Protein 9JQ8 (pdb70)

Structure (mmCIF, N/CA/C/O backbone):
data_9JQ8
#
_entry.id   9JQ8
#
_cell.length_a   101.245
_cell.length_b   33.470
_cell.length_c   58.219
_cell.angle_alpha   90.000
_cell.angle_beta   111.860
_cell.angle_gamma   90.000
#
_symmetry.space_group_name_H-M   'C 1 2 1'
#
loop_
_entity.id
_entity.type
_entity.pdbx_description
1 polymer 'Roadblock/LC7 domain protein'
2 water water
#
loop_
_atom_site.group_PDB
_atom_site.id
_atom_site.type_symbol
_atom_site.label_atom_id
_atom_site.label_alt_id
_atom_site.label_comp_id
_atom_site.label_asym_id
_atom_site.label_entity_id
_atom_site.label_seq_id
_atom_site.pdbx_PDB_ins_code
_atom_site.Cartn_x
_atom_site.Cartn_y
_atom_site.Cartn_z
_atom_site.occupancy
_atom_site.B_iso_or_equiv
_atom_site.auth_seq_id
_atom_site.auth_comp_id
_atom_site.auth_asym_id
_atom_site.auth_atom_id
_atom_site.pdbx_PDB_model_num
ATOM 1 N N . GLU A 1 5 ? 45.11078 -5.03338 14.71558 1.000 61.10703 5 GLU A N 1
ATOM 2 C CA . GLU A 1 5 ? 46.25347 -4.22007 15.12122 1.000 60.48832 5 GLU A CA 1
ATOM 3 C C . GLU A 1 5 ? 45.81735 -2.78830 15.42451 1.000 61.81683 5 GLU A C 1
ATOM 4 O O . GLU A 1 5 ? 46.13894 -2.24938 16.48748 1.000 58.54003 5 GLU A O 1
ATOM 10 N N . GLU A 1 6 ? 45.08241 -2.17487 14.49498 1.000 60.00673 6 GLU A N 1
ATOM 11 C CA . GLU A 1 6 ? 44.52916 -0.84707 14.72298 1.000 59.34731 6 GLU A CA 1
ATOM 12 C C . GLU A 1 6 ? 43.12062 -0.88658 15.29937 1.000 57.59083 6 GLU A C 1
ATOM 13 O O . GLU A 1 6 ? 42.63837 0.14198 15.78838 1.000 53.52650 6 GLU A O 1
ATOM 19 N N . LEU A 1 7 ? 42.45736 -2.04549 15.26098 1.000 54.33276 7 LEU A N 1
ATOM 20 C CA . LEU A 1 7 ? 41.11042 -2.19081 15.79922 1.000 52.08806 7 LEU A CA 1
ATOM 21 C C . LEU A 1 7 ? 41.07281 -2.79033 17.20159 1.000 50.22889 7 LEU A C 1
ATOM 22 O O . LEU A 1 7 ? 40.09607 -2.55824 17.92294 1.000 45.92171 7 LEU A O 1
ATOM 27 N N . ALA A 1 8 ? 42.10306 -3.53759 17.61485 1.000 52.44410 8 ALA A N 1
ATOM 28 C CA . ALA A 1 8 ? 42.07512 -4.14441 18.94598 1.000 49.32717 8 ALA A CA 1
ATOM 29 C C . ALA A 1 8 ? 42.05650 -3.12086 20.07620 1.000 44.56420 8 ALA A C 1
ATOM 30 O O . ALA A 1 8 ? 41.25678 -3.29174 21.01426 1.000 43.43037 8 ALA A O 1
ATOM 32 N N . PRO A 1 9 ? 42.88384 -2.06558 20.08325 1.000 45.35790 9 PRO A N 1
ATOM 33 C CA . PRO A 1 9 ? 42.71521 -1.04693 21.13432 1.000 45.08734 9 PRO A CA 1
ATOM 34 C C . PRO A 1 9 ? 41.39794 -0.29453 21.03244 1.000 42.10733 9 PRO A C 1
ATOM 35 O O . PRO A 1 9 ? 40.93795 0.26438 22.03775 1.000 40.56205 9 PRO A O 1
ATOM 39 N N . LYS A 1 10 ? 40.77377 -0.25410 19.85603 1.000 43.28341 10 LYS A N 1
ATOM 40 C CA . LYS A 1 10 ? 39.48151 0.41356 19.75342 1.000 42.66180 10 LYS A CA 1
ATOM 41 C C . LYS A 1 10 ? 38.38263 -0.39783 20.43144 1.000 40.24448 10 LYS A C 1
ATOM 42 O O . LYS A 1 10 ? 37.48813 0.17401 21.06342 1.000 38.94381 10 LYS A O 1
ATOM 48 N N . LEU A 1 11 ? 38.43634 -1.72928 20.31957 1.000 39.70414 11 LEU A N 1
ATOM 49 C CA . LEU A 1 11 ? 37.46525 -2.56312 21.02402 1.000 37.43713 11 LEU A CA 1
ATOM 50 C C . LEU A 1 11 ? 37.62210 -2.41493 22.52867 1.000 36.70360 11 LEU A C 1
ATOM 51 O O . LEU A 1 11 ? 36.63460 -2.25990 23.25302 1.000 33.83003 11 LEU A O 1
ATOM 56 N N . GLU A 1 12 ? 38.86397 -2.46422 23.01442 1.000 35.81388 12 GLU A N 1
ATOM 57 C CA . GLU A 1 12 ? 39.11364 -2.22534 24.42827 1.000 37.35434 12 GLU A CA 1
ATOM 58 C C . GLU A 1 12 ? 38.56720 -0.87237 24.86157 1.000 33.98002 12 GLU A C 1
ATOM 59 O O . GLU A 1 12 ? 37.95115 -0.75313 25.92810 1.000 32.18793 12 GLU A O 1
ATOM 65 N N . SER A 1 13 ? 38.75075 0.15128 24.02945 1.000 35.84541 13 SER A N 1
ATOM 66 C CA . SER A 1 13 ? 38.27810 1.48175 24.38756 1.000 35.83150 13 SER A CA 1
ATOM 67 C C . SER A 1 13 ? 36.75549 1.51533 24.48837 1.000 34.55334 13 SER A C 1
ATOM 68 O O . SER A 1 13 ? 36.20094 2.11720 25.41442 1.000 33.37141 13 SER A O 1
ATOM 71 N N . ILE A 1 14 ? 36.06928 0.85920 23.55267 1.000 34.86098 14 ILE A N 1
ATOM 72 C CA . ILE A 1 14 ? 34.60499 0.81429 23.59311 1.000 33.77431 14 ILE A CA 1
ATOM 73 C C . ILE A 1 14 ? 34.13378 0.09736 24.85088 1.000 31.38325 14 ILE A C 1
ATOM 74 O O . ILE A 1 14 ? 33.21730 0.55192 25.54310 1.000 30.90828 14 ILE A O 1
ATOM 79 N N . MET A 1 15 ? 34.76318 -1.03342 25.16604 1.000 30.69579 15 MET A N 1
ATOM 80 C CA . MET A 1 15 ? 34.37775 -1.81123 26.33920 1.000 34.33875 15 MET A CA 1
ATOM 81 C C . MET A 1 15 ? 34.61477 -1.04264 27.63491 1.000 32.11052 15 MET A C 1
ATOM 82 O O . MET A 1 15 ? 33.83482 -1.16336 28.58688 1.000 34.47872 15 MET A O 1
ATOM 87 N N . SER A 1 16 ? 35.69254 -0.26568 27.70257 1.000 33.36403 16 SER A N 1
ATOM 88 C CA . SER A 1 16 ? 35.94592 0.53303 28.89777 1.000 36.32992 16 SER A CA 1
ATOM 89 C C . SER A 1 16 ? 34.98537 1.71251 29.02377 1.000 33.92452 16 SER A C 1
ATOM 90 O O . SER A 1 16 ? 34.74013 2.17521 30.14170 1.000 39.59149 16 SER A O 1
ATOM 93 N N . GLU A 1 17 ? 34.42443 2.18563 27.90845 1.000 30.65348 17 GLU A N 1
ATOM 94 C CA . GLU A 1 17 ? 33.53186 3.33712 27.89139 1.000 31.15962 17 GLU A CA 1
ATOM 95 C C . GLU A 1 17 ? 32.07915 2.94750 28.11624 1.000 38.26299 17 GLU A C 1
ATOM 96 O O . GLU A 1 17 ? 31.32528 3.69816 28.75354 1.000 37.60886 17 GLU A O 1
ATOM 102 N N . ILE A 1 18 ? 31.67713 1.78481 27.61307 1.000 28.21681 18 ILE A N 1
ATOM 103 C CA . ILE A 1 18 ? 30.30001 1.33017 27.72985 1.000 26.71788 18 ILE A CA 1
ATOM 104 C C . ILE A 1 18 ? 30.27375 0.10492 28.62502 1.000 27.46698 18 ILE A C 1
ATOM 105 O O . ILE A 1 18 ? 30.47421 -1.02291 28.15805 1.000 27.81365 18 ILE A O 1
ATOM 110 N N . SER A 1 19 ? 30.03445 0.32182 29.92174 1.000 30.84046 19 SER A N 1
ATOM 111 C CA . SER A 1 19 ? 30.14151 -0.76188 30.89287 1.000 31.84121 19 SER A CA 1
ATOM 112 C C . SER A 1 19 ? 29.09460 -1.83518 30.66131 1.000 30.13821 19 SER A C 1
ATOM 113 O O . SER A 1 19 ? 29.33425 -3.00602 30.97442 1.000 37.08616 19 SER A O 1
ATOM 116 N N . VAL A 1 20 ? 27.93442 -1.46352 30.11718 1.000 30.31471 20 VAL A N 1
ATOM 117 C CA . VAL A 1 20 ? 26.88856 -2.43783 29.84558 1.000 29.37896 20 VAL A CA 1
ATOM 118 C C . VAL A 1 20 ? 27.19305 -3.31553 28.63669 1.000 29.36694 20 VAL A C 1
ATOM 119 O O . VAL A 1 20 ? 26.52145 -4.33077 28.43180 1.000 30.51641 20 VAL A O 1
ATOM 123 N N . CYS A 1 21 ? 28.18453 -2.96765 27.82857 1.000 24.96051 21 CYS A N 1
ATOM 124 C CA . CYS A 1 21 ? 28.55782 -3.82555 26.71011 1.000 23.69768 21 CYS A CA 1
ATOM 125 C C . CYS A 1 21 ? 29.16325 -5.12581 27.22881 1.000 26.56151 21 CYS A C 1
ATOM 126 O O . CYS A 1 21 ? 30.15969 -5.10588 27.96365 1.000 26.16690 21 CYS A O 1
ATOM 129 N N . GLU A 1 22 ? 28.57423 -6.26015 26.84434 1.000 22.23385 22 GLU A N 1
ATOM 130 C CA . GLU A 1 22 ? 29.03344 -7.55326 27.34316 1.000 26.08178 22 GLU A CA 1
ATOM 131 C C . GLU A 1 22 ? 30.09519 -8.19172 26.46246 1.000 29.43835 22 GLU A C 1
ATOM 132 O O . GLU A 1 22 ? 30.65761 -9.23372 26.83043 1.000 26.22239 22 GLU A O 1
ATOM 138 N N . GLY A 1 23 ? 30.37877 -7.60265 25.31691 1.000 23.28414 23 GLY A N 1
ATOM 139 C CA . GLY A 1 23 ? 31.37693 -8.16965 24.45339 1.000 22.97101 23 GLY A CA 1
ATOM 140 C C . GLY A 1 23 ? 31.34613 -7.58128 23.06169 1.000 23.42414 23 GLY A C 1
ATOM 141 O O . GLY A 1 23 ? 30.34975 -6.99789 22.63606 1.000 18.65609 23 GLY A O 1
ATOM 142 N N . LEU A 1 24 ? 32.46054 -7.73499 22.36167 1.000 19.54777 24 LEU A N 1
ATOM 143 C CA . LEU A 1 24 ? 32.62750 -7.30989 20.98375 1.000 21.47066 24 LEU A CA 1
ATOM 144 C C . LEU A 1 24 ? 33.32277 -8.43792 20.24878 1.000 22.18159 24 LEU A C 1
ATOM 145 O O . LEU A 1 24 ? 34.22599 -9.07562 20.80257 1.000 22.26367 24 LEU A O 1
ATOM 150 N N . VAL A 1 25 ? 32.90152 -8.69014 19.01516 1.000 17.29955 25 VAL A N 1
ATOM 151 C CA . VAL A 1 25 ? 33.54061 -9.68767 18.16348 1.000 19.47015 25 VAL A CA 1
ATOM 152 C C . VAL A 1 25 ? 33.79198 -9.05323 16.80807 1.000 21.34581 25 VAL A C 1
ATOM 153 O O . VAL A 1 25 ? 32.86649 -8.51818 16.18714 1.000 17.74920 25 VAL A O 1
ATOM 157 N N . LEU A 1 26 ? 35.04501 -9.07595 16.37692 1.000 23.21891 26 LEU A N 1
ATOM 158 C CA . LEU A 1 26 ? 35.43154 -8.67903 15.03461 1.000 26.40654 26 LEU A CA 1
ATOM 159 C C . LEU A 1 26 ? 35.63880 -9.94280 14.21046 1.000 26.86448 26 LEU A C 1
ATOM 160 O O . LEU A 1 26 ? 36.36256 -10.84956 14.63194 1.000 27.16467 26 LEU A O 1
ATOM 165 N N . ALA A 1 27 ? 34.99485 -10.01332 13.04817 1.000 22.70978 27 ALA A N 1
ATOM 166 C CA . ALA A 1 27 ? 35.03769 -11.22619 12.25184 1.000 29.17428 27 ALA A CA 1
ATOM 167 C C . ALA A 1 27 ? 35.16746 -10.86050 10.78385 1.000 33.29739 27 ALA A C 1
ATOM 168 O O . ALA A 1 27 ? 34.88892 -9.73132 10.37644 1.000 30.34813 27 ALA A O 1
ATOM 170 N N . LYS A 1 28 ? 35.61953 -11.82572 9.99275 1.000 29.69529 28 LYS A N 1
ATOM 171 C CA . LYS A 1 28 ? 35.44037 -11.66801 8.56303 1.000 34.78232 28 LYS A CA 1
ATOM 172 C C . LYS A 1 28 ? 33.97039 -11.88306 8.21940 1.000 35.58262 28 LYS A C 1
ATOM 173 O O . LYS A 1 28 ? 33.20427 -12.47860 8.98562 1.000 33.27523 28 LYS A O 1
ATOM 179 N N . ASN A 1 29 ? 33.56795 -11.36905 7.05784 1.000 40.61816 29 ASN A N 1
ATOM 180 C CA . ASN A 1 29 ? 32.16906 -11.47681 6.66389 1.000 40.53982 29 ASN A CA 1
ATOM 181 C C . ASN A 1 29 ? 31.72517 -12.92384 6.50700 1.000 41.42492 29 ASN A C 1
ATOM 182 O O . ASN A 1 29 ? 30.51726 -13.19448 6.52676 1.000 43.76472 29 ASN A O 1
ATOM 187 N N . ASN A 1 30 ? 32.66805 -13.85562 6.35005 1.000 42.47901 30 ASN A N 1
ATOM 188 C CA . ASN A 1 30 ? 32.33749 -15.27296 6.37146 1.000 43.30755 30 ASN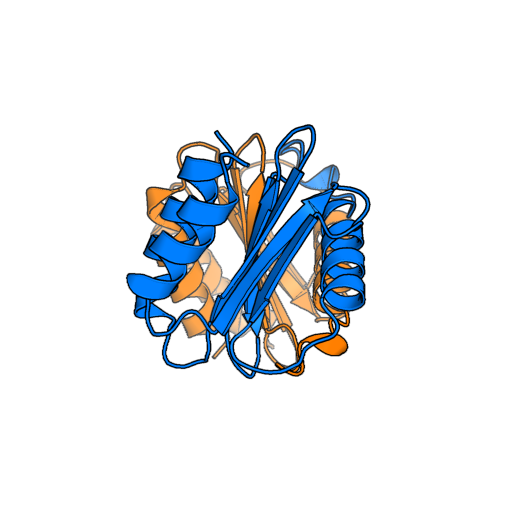 A CA 1
ATOM 189 C C . ASN A 1 30 ? 32.13928 -15.81555 7.78492 1.000 45.65274 30 ASN A C 1
ATOM 190 O O . ASN A 1 30 ? 31.72248 -16.96966 7.93520 1.000 47.31488 30 ASN A O 1
ATOM 195 N N . GLY A 1 31 ? 32.42955 -15.02527 8.81926 1.000 41.06685 31 GLY A N 1
ATOM 196 C CA . GLY A 1 31 ? 32.24807 -15.45476 10.19033 1.000 40.17501 31 GLY A CA 1
ATOM 197 C C . GLY A 1 31 ? 33.51294 -15.88711 10.89980 1.000 40.95005 31 GLY A C 1
ATOM 198 O O . GLY A 1 31 ? 33.45117 -16.18552 12.09908 1.000 39.69941 31 GLY A O 1
ATOM 199 N N . ASP A 1 32 ? 34.65238 -15.94099 10.21352 1.000 41.47752 32 ASP A N 1
ATOM 200 C CA . ASP A 1 32 ? 35.90670 -16.26671 10.88274 1.000 41.77345 32 ASP A CA 1
ATOM 201 C C . ASP A 1 32 ? 36.29150 -15.13263 11.82570 1.000 40.51933 32 ASP A C 1
ATOM 202 O O . ASP A 1 32 ? 36.31692 -13.96357 11.42911 1.000 40.05457 32 ASP A O 1
ATOM 207 N N . VAL A 1 33 ? 36.58199 -15.47488 13.07790 1.000 40.03877 33 VAL A N 1
ATOM 208 C CA . VAL A 1 33 ? 36.74832 -14.47711 14.13122 1.000 38.81988 33 VAL A CA 1
ATOM 209 C C . VAL A 1 33 ? 38.18472 -13.97712 14.12453 1.000 39.28098 33 VAL A C 1
ATOM 210 O O . VAL A 1 33 ? 39.13009 -14.77162 14.18116 1.000 40.27458 33 VAL A O 1
ATOM 214 N N . LEU A 1 34 ? 38.34615 -12.65720 14.07629 1.000 38.60530 34 LEU A N 1
ATOM 215 C CA . LEU A 1 34 ? 39.65008 -12.01860 14.22037 1.000 38.87320 34 LEU A CA 1
ATOM 216 C C . LEU A 1 34 ? 39.99040 -11.78376 15.69140 1.000 38.15550 34 LEU A C 1
ATOM 217 O O . LEU A 1 34 ? 41.03769 -12.22506 16.17925 1.000 38.79281 34 LEU A O 1
ATOM 222 N N . ILE A 1 35 ? 39.13025 -11.07082 16.40595 1.000 36.91751 35 ILE A N 1
ATOM 223 C CA . ILE A 1 35 ? 39.29459 -10.87776 17.84036 1.000 36.24931 35 ILE A CA 1
ATOM 224 C C . ILE A 1 35 ? 37.91953 -10.87940 18.48207 1.000 35.17814 35 ILE A C 1
ATOM 225 O O . ILE A 1 35 ? 36.97038 -10.29856 17.94711 1.000 34.61535 35 ILE A O 1
ATOM 230 N N . GLY A 1 36 ? 37.81338 -11.54932 19.62107 1.000 34.96412 36 GLY A N 1
ATOM 231 C CA . GLY A 1 36 ? 36.59009 -11.53723 20.39497 1.000 33.94913 36 GLY A CA 1
ATOM 232 C C . GLY A 1 36 ? 36.90248 -11.27292 21.84695 1.000 33.45853 36 GLY A C 1
ATOM 233 O O . GLY A 1 36 ? 37.78473 -11.91588 22.42186 1.000 34.08090 36 GLY A O 1
ATOM 234 N N . GLN A 1 37 ? 36.21441 -10.30646 22.44374 1.000 32.44194 37 GLN A N 1
ATOM 235 C CA . GLN A 1 37 ? 36.41551 -9.94336 23.84273 1.000 35.31397 37 GLN A CA 1
ATOM 236 C C . GLN A 1 37 ? 35.04789 -9.90451 24.50403 1.000 32.97765 37 GLN A C 1
ATOM 237 O O . GLN A 1 37 ? 34.26568 -8.99389 24.23749 1.000 30.97814 37 GLN A O 1
ATOM 243 N N . THR A 1 38 ? 34.74623 -10.89829 25.33630 1.000 33.42470 38 THR A N 1
ATOM 244 C CA . THR A 1 38 ? 33.47725 -10.94915 26.05057 1.000 38.30912 38 THR A CA 1
ATOM 245 C C . THR A 1 38 ? 33.72432 -11.08663 27.54829 1.000 44.76051 38 THR A C 1
ATOM 246 O O . THR A 1 38 ? 34.73061 -11.65716 27.97633 1.000 43.32240 38 THR A O 1
ATOM 250 N N . LEU A 1 39 ? 32.78879 -10.55191 28.34219 1.000 50.07784 39 LEU A N 1
ATOM 251 C CA . LEU A 1 39 ? 32.92853 -10.59651 29.79816 1.000 53.04910 39 LEU A CA 1
ATOM 252 C C . LEU A 1 39 ? 32.71176 -12.00110 30.34617 1.000 57.35865 39 LEU A C 1
ATOM 253 O O . LEU A 1 39 ? 33.23682 -12.33913 31.41632 1.000 59.98091 39 LEU A O 1
ATOM 258 N N . THR A 1 40 ? 31.92923 -12.81814 29.64972 1.000 58.17707 40 THR A N 1
ATOM 259 C CA . THR A 1 40 ? 31.73449 -14.21764 29.99255 1.000 62.04541 40 THR A CA 1
ATOM 260 C C . THR A 1 40 ? 32.17208 -15.08225 28.81851 1.000 61.28003 40 THR A C 1
ATOM 261 O O . THR A 1 40 ? 32.26261 -14.61557 27.68081 1.000 57.89240 40 THR A O 1
ATOM 265 N N . GLU A 1 41 ? 32.43629 -16.35348 29.10392 1.000 64.48939 41 GLU A N 1
ATOM 266 C CA . GLU A 1 41 ? 32.85128 -17.28865 28.06527 1.000 65.21489 41 GLU A CA 1
ATOM 267 C C . GLU A 1 41 ? 31.71418 -17.51077 27.07462 1.000 63.28348 41 GLU A C 1
ATOM 268 O O . GLU A 1 41 ? 30.60069 -17.88408 27.46342 1.000 65.52529 41 GLU A O 1
ATOM 274 N N . MET A 1 42 ? 31.98692 -17.26687 25.79482 1.000 59.99569 42 MET A N 1
ATOM 275 C CA . MET A 1 42 ? 31.00315 -17.48898 24.74817 1.000 58.91502 42 MET A CA 1
ATOM 276 C C . MET A 1 42 ? 31.71258 -18.02376 23.51628 1.000 57.18733 42 MET A C 1
ATOM 277 O O . MET A 1 42 ? 32.85126 -17.64479 23.22742 1.000 55.14711 42 MET A O 1
ATOM 282 N N . ASP A 1 43 ? 31.03058 -18.91209 22.79271 1.000 58.03902 43 ASP A N 1
ATOM 283 C CA . ASP A 1 43 ? 31.54987 -19.39386 21.52016 1.000 56.23417 43 ASP A CA 1
ATOM 284 C C . ASP A 1 43 ? 31.44414 -18.28119 20.48796 1.000 51.81450 43 ASP A C 1
ATOM 285 O O . ASP A 1 43 ? 30.44045 -18.18466 19.77832 1.000 50.74962 43 ASP A O 1
ATOM 290 N N . HIS A 1 44 ? 32.47657 -17.43796 20.40745 1.000 42.88048 44 HIS A N 1
ATOM 291 C CA . HIS A 1 44 ? 32.45119 -16.31000 19.48235 1.000 34.16157 44 HIS A CA 1
ATOM 292 C C . HIS A 1 44 ? 32.26703 -16.77751 18.04467 1.000 37.05344 44 HIS A C 1
ATOM 293 O O . HIS A 1 44 ? 31.56635 -16.13269 17.25551 1.000 31.03898 44 HIS A O 1
ATOM 300 N N . ASN A 1 45 ? 32.89373 -17.90006 17.68682 1.000 38.15048 45 ASN A N 1
ATOM 301 C CA . ASN A 1 45 ? 32.82425 -18.38695 16.31473 1.000 35.56385 45 ASN A CA 1
ATOM 302 C C . ASN A 1 45 ? 31.39971 -18.77596 15.93467 1.000 34.35101 45 ASN A C 1
ATOM 303 O O . ASN A 1 45 ? 30.94207 -18.47097 14.82742 1.000 35.46498 45 ASN A O 1
ATOM 308 N N . SER A 1 46 ? 30.67109 -19.43363 16.83952 1.000 37.91386 46 SER A N 1
ATOM 309 C CA . SER A 1 46 ? 29.30011 -19.81748 16.51186 1.000 37.22303 46 SER A CA 1
ATOM 310 C C . SER A 1 46 ? 28.40968 -18.59222 16.35532 1.000 32.65429 46 SER A C 1
ATOM 311 O O . SER A 1 46 ? 27.53491 -18.55927 15.48335 1.000 32.63930 46 SER A O 1
ATOM 314 N N . ILE A 1 47 ? 28.61675 -17.57726 17.19162 1.000 29.95328 47 ILE A N 1
ATOM 315 C CA . ILE A 1 47 ? 27.82432 -16.35582 17.09065 1.000 30.30952 47 ILE A CA 1
ATOM 316 C C . ILE A 1 47 ? 28.13070 -15.62937 15.78847 1.000 29.93065 47 ILE A C 1
ATOM 317 O O . ILE A 1 47 ? 27.22066 -15.19462 15.07090 1.000 25.68504 47 ILE A O 1
ATOM 322 N N . ALA A 1 48 ? 29.41669 -15.49087 15.46390 1.000 26.28396 48 ALA A N 1
ATOM 323 C CA . ALA A 1 48 ? 29.79855 -14.81008 14.23205 1.000 29.08682 48 ALA A CA 1
ATOM 324 C C . ALA A 1 48 ? 29.25184 -15.53473 13.00859 1.000 32.79000 48 ALA A C 1
ATOM 325 O O . ALA A 1 48 ? 28.81538 -14.89702 12.04026 1.000 29.25414 48 ALA A O 1
ATOM 327 N N . LYS A 1 49 ? 29.28050 -16.87099 13.03144 1.000 31.21091 49 LYS A N 1
ATOM 328 C CA . LYS A 1 49 ? 28.72412 -17.64730 11.92705 1.000 31.48339 49 LYS A CA 1
ATOM 329 C C . LYS A 1 49 ? 27.22788 -17.40321 11.78233 1.000 30.27658 49 LYS A C 1
ATOM 330 O O . LYS A 1 49 ? 26.72581 -17.20680 10.66570 1.000 33.20117 49 LYS A O 1
ATOM 336 N N . SER A 1 50 ? 26.49698 -17.42015 12.89891 1.000 30.98439 50 SER A N 1
ATOM 337 C CA . SER A 1 50 ? 25.06230 -17.14717 12.85870 1.000 31.30958 50 SER A CA 1
ATOM 338 C C . SER A 1 50 ? 24.77846 -15.77970 12.24935 1.000 32.11407 50 SER A C 1
ATOM 339 O O . SER A 1 50 ? 23.93074 -15.64583 11.35620 1.000 31.17363 50 SER A O 1
ATOM 342 N N . VAL A 1 51 ? 25.48217 -14.75175 12.72752 1.000 28.14792 51 VAL A N 1
ATOM 343 C CA . VAL A 1 51 ? 25.27117 -13.39411 12.23981 1.000 28.68790 51 VAL A CA 1
ATOM 344 C C . VAL A 1 51 ? 25.68985 -13.26783 10.77851 1.000 28.67634 51 VAL A C 1
ATOM 345 O O . VAL A 1 51 ? 24.99792 -12.63011 9.97424 1.000 30.49896 51 VAL A O 1
ATOM 349 N N . SER A 1 52 ? 26.83130 -13.85252 10.41149 1.000 28.20043 52 SER A N 1
ATOM 350 C CA . SER A 1 52 ? 27.24499 -13.84686 9.01033 1.000 33.00672 52 SER A CA 1
ATOM 351 C C . SER A 1 52 ? 26.12993 -14.35984 8.10660 1.000 31.38879 52 SER A C 1
ATOM 352 O O . SER A 1 52 ? 25.80289 -13.74918 7.08183 1.000 30.92992 52 SER A O 1
ATOM 355 N N . LYS A 1 53 ? 25.52124 -15.48056 8.48246 1.000 31.29374 53 LYS A N 1
ATOM 356 C CA . LYS A 1 53 ? 24.45833 -16.04035 7.65942 1.000 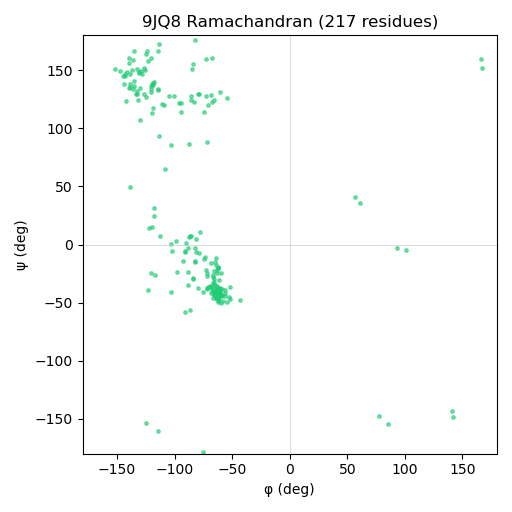33.97390 53 LYS A CA 1
ATOM 357 C C . LYS A 1 53 ? 23.23001 -15.13479 7.64664 1.000 32.81668 53 LYS A C 1
ATOM 358 O O . LYS A 1 53 ? 22.52902 -15.06213 6.63164 1.000 32.53598 53 LYS A O 1
ATOM 364 N N . MET A 1 54 ? 22.95806 -14.43817 8.75434 1.000 32.69866 54 MET A N 1
ATOM 365 C CA . MET A 1 54 ? 21.88790 -13.44332 8.77217 1.000 34.43699 54 MET A CA 1
ATOM 366 C C . MET A 1 54 ? 22.16489 -12.30812 7.80404 1.000 34.77083 54 MET A C 1
ATOM 367 O O . MET A 1 54 ? 21.24409 -11.80852 7.14202 1.000 31.47120 54 MET A O 1
ATOM 372 N N . PHE A 1 55 ? 23.41898 -11.85413 7.74196 1.000 30.37440 55 PHE A N 1
ATOM 373 C CA . PHE A 1 55 ? 23.76579 -10.78396 6.81783 1.000 29.56141 55 PHE A CA 1
ATOM 374 C C . PHE A 1 55 ? 23.58858 -11.20648 5.36918 1.000 34.99979 55 PHE A C 1
ATOM 375 O O . PHE A 1 55 ? 23.52112 -10.33684 4.49562 1.000 34.79561 55 PHE A O 1
ATOM 383 N N . LYS A 1 56 ? 23.50524 -12.50876 5.09732 1.000 31.38817 56 LYS A N 1
ATOM 384 C CA . LYS A 1 56 ? 23.31986 -13.00440 3.73639 1.000 36.46140 56 LYS A CA 1
ATOM 385 C C . LYS A 1 56 ? 21.85334 -13.15913 3.36211 1.000 38.91394 56 LYS A C 1
ATOM 386 O O . LYS A 1 56 ? 21.55653 -13.59670 2.24071 1.000 39.53154 56 LYS A O 1
ATOM 392 N N . THR A 1 57 ? 20.93329 -12.80954 4.26031 1.000 55.56045 57 THR A N 1
ATOM 393 C CA . THR A 1 57 ? 19.51456 -12.94539 3.96664 1.000 53.51862 57 THR A CA 1
ATOM 394 C C . THR A 1 57 ? 19.14373 -12.08904 2.76321 1.000 52.91520 57 THR A C 1
ATOM 395 O O . THR A 1 57 ? 19.50984 -10.91440 2.68796 1.000 50.90683 57 THR A O 1
ATOM 399 N N . LYS A 1 58 ? 18.43009 -12.68245 1.81410 1.000 54.87259 58 LYS A N 1
ATOM 400 C CA . LYS A 1 58 ? 18.01271 -11.97027 0.61514 1.000 54.68762 58 LYS A CA 1
ATOM 401 C C . LYS A 1 58 ? 16.71225 -11.24178 0.91174 1.000 49.96620 58 LYS A C 1
ATOM 402 O O . LYS A 1 58 ? 15.73796 -11.85909 1.35277 1.000 48.97757 58 LYS A O 1
ATOM 408 N N . ILE A 1 59 ? 16.70757 -9.93078 0.69531 1.000 47.18565 59 ILE A N 1
ATOM 409 C CA . ILE A 1 59 ? 15.50599 -9.12459 0.87019 1.000 42.91826 59 ILE A CA 1
ATOM 410 C C . ILE A 1 59 ? 15.46742 -8.13634 -0.29443 1.000 42.84226 59 ILE A C 1
ATOM 411 O O . ILE A 1 59 ? 15.29316 -6.92623 -0.11255 1.000 39.43265 59 ILE A O 1
ATOM 416 N N . ASP A 1 60 ? 15.64714 -8.64865 -1.51608 1.000 46.81771 60 ASP A N 1
ATOM 417 C CA . ASP A 1 60 ? 15.64313 -7.75391 -2.66643 1.000 47.06912 60 ASP A CA 1
ATOM 418 C C . ASP A 1 60 ? 14.26930 -7.14324 -2.88066 1.000 43.99407 60 ASP A C 1
ATOM 419 O O . ASP A 1 60 ? 14.16546 -6.04356 -3.43284 1.000 42.45339 60 ASP A O 1
ATOM 424 N N . ALA A 1 61 ? 13.20839 -7.83109 -2.44561 1.000 43.19029 61 ALA A N 1
ATOM 425 C CA . ALA A 1 61 ? 11.86377 -7.30217 -2.64250 1.000 40.58027 61 ALA A CA 1
ATOM 426 C C . ALA A 1 61 ? 11.66472 -6.01288 -1.86661 1.000 35.72721 61 ALA A C 1
ATOM 427 O O . ALA A 1 61 ? 10.70689 -5.27684 -2.12289 1.000 33.44293 61 ALA A O 1
ATOM 429 N N . LEU A 1 62 ? 12.55390 -5.72497 -0.91805 1.000 34.31916 62 LEU A N 1
ATOM 430 C CA . LEU A 1 62 ? 12.48890 -4.45731 -0.21945 1.000 30.12396 62 LEU A CA 1
ATOM 431 C C . LEU A 1 62 ? 12.93068 -3.30292 -1.10888 1.000 30.03147 62 LEU A C 1
ATOM 432 O O . LEU A 1 62 ? 12.56050 -2.15611 -0.83897 1.000 32.12979 62 LEU A O 1
ATOM 437 N N . ASN A 1 63 ? 13.70010 -3.58721 -2.15776 1.000 29.23405 63 ASN A N 1
ATOM 438 C CA . ASN A 1 63 ? 14.17835 -2.57213 -3.10419 1.000 31.47026 63 ASN A CA 1
ATOM 439 C C . ASN A 1 63 ? 15.04572 -1.53468 -2.40356 1.000 28.09652 63 ASN A C 1
ATOM 440 O O . ASN A 1 63 ? 15.00175 -0.34597 -2.72719 1.000 31.66564 63 ASN A O 1
ATOM 445 N N . LYS A 1 64 ? 15.82410 -1.97138 -1.41503 1.000 24.01724 64 LYS A N 1
ATOM 446 C CA . LYS A 1 64 ? 16.68494 -1.05495 -0.67694 1.000 24.36550 64 LYS A CA 1
ATOM 447 C C . LYS A 1 64 ? 18.15242 -1.45369 -0.73650 1.000 25.41105 64 LYS A C 1
ATOM 448 O O . LYS A 1 64 ? 18.96696 -0.92405 0.04028 1.000 25.39807 64 LYS A O 1
ATOM 454 N N . GLY A 1 65 ? 18.51468 -2.35258 -1.64760 1.000 28.24556 65 GLY A N 1
ATOM 455 C CA . GLY A 1 65 ? 19.90970 -2.72803 -1.79043 1.000 28.37248 65 GLY A CA 1
ATOM 456 C C . GLY A 1 65 ? 20.35684 -3.68087 -0.69504 1.000 29.46491 65 GLY A C 1
ATOM 457 O O . GLY A 1 65 ? 19.57532 -4.47696 -0.16683 1.000 27.13097 65 GLY A O 1
ATOM 458 N N . ASN A 1 66 ? 21.63310 -3.56148 -0.32612 1.000 24.43708 66 ASN A N 1
ATOM 459 C CA . ASN A 1 66 ? 22.28406 -4.50973 0.56188 1.000 27.01543 66 ASN A CA 1
ATOM 460 C C . ASN A 1 66 ? 22.04112 -4.18906 2.03153 1.000 27.40594 66 ASN A C 1
ATOM 461 O O . ASN A 1 66 ? 21.88950 -3.03003 2.42683 1.000 26.29644 66 ASN A O 1
ATOM 466 N N . LEU A 1 67 ? 22.05228 -5.23983 2.83814 1.000 25.82015 67 LEU A N 1
ATOM 467 C CA . LEU A 1 67 ? 21.92613 -5.13019 4.28602 1.000 24.38119 67 LEU A CA 1
ATOM 468 C C . LEU A 1 67 ? 23.29065 -4.81115 4.89123 1.000 25.03673 67 LEU A C 1
ATOM 469 O O . LEU A 1 67 ? 24.24357 -5.57398 4.69639 1.000 24.73606 67 LEU A O 1
ATOM 474 N N . LEU A 1 68 ? 23.38157 -3.69528 5.63597 1.000 19.68112 68 LEU A N 1
ATOM 475 C CA . LEU A 1 68 ? 24.65735 -3.17950 6.15057 1.000 23.64439 68 LEU A CA 1
ATOM 476 C C . LEU A 1 68 ? 24.76951 -3.14796 7.67403 1.000 22.82012 68 LEU A C 1
ATOM 477 O O . LEU A 1 68 ? 25.89104 -3.16625 8.20194 1.000 21.31102 68 LEU A O 1
ATOM 482 N N . GLU A 1 69 ? 23.65635 -3.04509 8.39055 1.000 20.83776 69 GLU A N 1
ATOM 483 C CA . GLU A 1 69 ? 23.65071 -2.94679 9.84736 1.000 21.47548 69 GLU A CA 1
ATOM 484 C C . GLU A 1 69 ? 22.43420 -3.67731 10.38203 1.000 20.61724 69 GLU A C 1
ATOM 485 O O . GLU A 1 69 ? 21.36739 -3.64333 9.77464 1.000 19.67816 69 GLU A O 1
ATOM 491 N N . MET A 1 70 ? 22.58508 -4.30177 11.54234 1.000 19.70465 70 MET A N 1
ATOM 492 C CA . MET A 1 70 ? 21.44993 -4.92350 12.20430 1.000 21.38116 70 MET A CA 1
ATOM 493 C C . MET A 1 70 ? 21.49205 -4.56635 13.68155 1.000 20.41493 70 MET A C 1
ATOM 494 O O . MET A 1 70 ? 22.56005 -4.59922 14.29543 1.000 20.29513 70 MET A O 1
ATOM 499 N N . THR A 1 71 ? 20.33751 -4.21589 14.24208 1.000 20.73620 71 THR A N 1
ATOM 500 C CA . THR A 1 71 ? 20.16230 -4.04505 15.67782 1.000 21.12753 71 THR A CA 1
ATOM 501 C C . THR A 1 71 ? 19.09422 -5.05034 16.08156 1.000 22.04630 71 THR A C 1
ATOM 502 O O . THR A 1 71 ? 17.94350 -4.94141 15.63247 1.000 22.26145 71 THR A O 1
ATOM 506 N N . LEU A 1 72 ? 19.48036 -6.05226 16.86561 1.000 22.68695 72 LEU A N 1
ATOM 507 C CA . LEU A 1 72 ? 18.60806 -7.16649 17.20753 1.000 23.73459 72 LEU A CA 1
ATOM 508 C C . LEU A 1 72 ? 18.19611 -7.06975 18.66594 1.000 24.52629 72 LEU A C 1
ATOM 509 O O . LEU A 1 72 ? 19.04970 -7.07534 19.55539 1.000 24.67463 72 LEU A O 1
ATOM 514 N N . GLY A 1 73 ? 16.88804 -6.97249 18.91306 1.000 25.13663 73 GLY A N 1
ATOM 515 C CA . GLY A 1 73 ? 16.36729 -6.98420 20.25954 1.000 26.12993 73 GLY A CA 1
ATOM 516 C C . GLY A 1 73 ? 15.95419 -8.38715 20.64073 1.000 27.42525 73 GLY A C 1
ATOM 517 O O . GLY A 1 73 ? 15.12761 -9.00970 19.96925 1.000 27.81894 73 GLY A O 1
ATOM 518 N N . MET A 1 74 ? 16.54237 -8.89607 21.71666 1.000 28.20547 74 MET A N 1
ATOM 519 C CA . MET A 1 74 ? 16.34138 -10.26816 22.14952 1.000 29.58963 74 MET A CA 1
ATOM 520 C C . MET A 1 74 ? 15.61307 -10.29049 23.48215 1.000 30.97554 74 MET A C 1
ATOM 521 O O . MET A 1 74 ? 15.40291 -9.25896 24.11898 1.000 30.87910 74 MET A O 1
ATOM 526 N N . ASP A 1 75 ? 15.24696 -11.49993 23.90062 1.000 32.46375 75 ASP A N 1
ATOM 527 C CA . ASP A 1 75 ? 14.64285 -11.68027 25.21461 1.000 35.95924 75 ASP A CA 1
ATOM 528 C C . ASP A 1 75 ? 15.54311 -11.12896 26.30937 1.000 37.02840 75 ASP A C 1
ATOM 529 O O . ASP A 1 75 ? 15.06863 -10.52542 27.27692 1.000 40.84999 75 ASP A O 1
ATOM 534 N N . GLU A 1 76 ? 16.85191 -11.32240 26.16352 1.000 33.92507 76 GLU A N 1
ATOM 535 C CA . GLU A 1 76 ? 17.81291 -11.06199 27.22715 1.000 33.88850 76 GLU A CA 1
ATOM 536 C C . GLU A 1 76 ? 18.81255 -9.97227 26.84338 1.000 32.20424 76 GLU A C 1
ATOM 537 O O . GLU A 1 76 ? 19.92666 -9.94853 27.37572 1.000 32.24533 76 GLU A O 1
ATOM 543 N N . GLY A 1 77 ? 18.45304 -9.07823 25.92194 1.000 28.34207 77 GLY A N 1
ATOM 544 C CA . GLY A 1 77 ? 19.35930 -8.00479 25.55579 1.000 27.66937 77 GLY A CA 1
ATOM 545 C C . GLY A 1 77 ? 19.37981 -7.65445 24.08169 1.000 23.46395 77 GLY A C 1
ATOM 546 O O . GLY A 1 77 ? 18.33475 -7.67659 23.42759 1.000 22.57951 77 GLY A O 1
ATOM 547 N N . PHE A 1 78 ? 20.55650 -7.31622 23.55353 1.000 21.87570 78 PHE A N 1
ATOM 548 C CA . PHE A 1 78 ? 20.67649 -6.76445 22.21352 1.000 18.21800 78 PHE A CA 1
ATOM 549 C C . PHE A 1 78 ? 21.92717 -7.28693 21.53339 1.000 18.99374 78 PHE A C 1
ATOM 550 O O . PHE A 1 78 ? 22.95483 -7.50753 22.17627 1.000 15.47021 78 PHE A O 1
ATOM 558 N N . LEU A 1 79 ? 21.83889 -7.45834 20.21877 1.000 16.85588 79 LEU A N 1
ATOM 559 C CA . LEU A 1 79 ? 23.01681 -7.67598 19.39100 1.000 17.68957 79 LEU A CA 1
ATOM 560 C C . LEU A 1 79 ? 23.02936 -6.63294 18.28530 1.000 17.71296 79 LEU A C 1
ATOM 561 O O . LEU A 1 79 ? 22.05040 -6.50197 17.53866 1.000 19.12557 79 LEU A O 1
ATOM 566 N N . ILE A 1 80 ? 24.14436 -5.91887 18.16534 1.000 16.34217 80 ILE A N 1
ATOM 567 C CA . ILE A 1 80 ? 24.33271 -4.91323 17.13404 1.000 17.08359 80 ILE A CA 1
ATOM 568 C C . ILE A 1 80 ? 25.43947 -5.40844 16.21293 1.000 16.77690 80 ILE A C 1
ATOM 569 O O . ILE A 1 80 ? 26.47887 -5.88331 16.68958 1.000 16.96773 80 ILE A O 1
ATOM 574 N N . ALA A 1 81 ? 25.21950 -5.31566 14.90367 1.000 16.93879 81 ALA A N 1
ATOM 575 C CA . ALA A 1 81 ? 26.20798 -5.78686 13.94110 1.000 17.98249 81 ALA A CA 1
ATOM 576 C C . ALA A 1 81 ? 26.30384 -4.80944 12.78269 1.000 18.82899 81 ALA A C 1
ATOM 577 O O . ALA A 1 81 ? 25.29356 -4.30564 12.28652 1.000 18.90026 81 ALA A O 1
ATOM 579 N N . VAL A 1 82 ? 27.52673 -4.54853 12.34841 1.000 19.62832 82 VAL A N 1
ATOM 580 C CA . VAL A 1 82 ? 27.77615 -3.62218 11.25619 1.000 20.75415 82 VAL A CA 1
ATOM 581 C C . VAL A 1 82 ? 28.79926 -4.28219 10.35865 1.000 22.38279 82 VAL A C 1
ATOM 582 O O . VAL A 1 82 ? 29.77887 -4.84473 10.85657 1.000 22.24163 82 VAL A O 1
ATOM 586 N N . LYS A 1 83 ? 28.56679 -4.26344 9.04698 1.000 23.62938 83 LYS A N 1
ATOM 587 C CA . LYS A 1 83 ? 29.55991 -4.83819 8.15687 1.000 28.83320 83 LYS A CA 1
ATOM 588 C C . LYS A 1 83 ? 30.01338 -3.79766 7.14655 1.000 32.92656 83 LYS A C 1
ATOM 589 O O . LYS A 1 83 ? 29.32689 -2.80890 6.89178 1.000 31.68197 83 LYS A O 1
ATOM 595 N N . ASN A 1 84 ? 31.19815 -4.02541 6.58781 1.000 34.20653 84 ASN A N 1
ATOM 596 C CA . ASN A 1 84 ? 31.59104 -3.33720 5.36455 1.000 40.37467 84 ASN A CA 1
ATOM 597 C C . ASN A 1 84 ? 31.97599 -4.38520 4.33239 1.000 42.64587 84 ASN A C 1
ATOM 598 O O . ASN A 1 84 ? 31.50133 -5.52576 4.40594 1.000 39.88767 84 ASN A O 1
ATOM 603 N N . ASN A 1 85 ? 32.85000 -4.02169 3.38612 1.000 45.36823 85 ASN A N 1
ATOM 604 C CA . ASN A 1 85 ? 33.20809 -4.95023 2.31843 1.000 45.55802 85 ASN A CA 1
ATOM 605 C C . ASN A 1 85 ? 33.92884 -6.17745 2.86335 1.000 46.68935 85 ASN A C 1
ATOM 606 O O . ASN A 1 85 ? 33.66756 -7.30363 2.42633 1.000 48.85188 85 ASN A O 1
ATOM 611 N N . ASP A 1 86 ? 34.83170 -5.98124 3.81759 1.000 42.65737 86 ASP A N 1
ATOM 612 C CA . ASP A 1 86 ? 35.71225 -7.03388 4.30636 1.000 43.62546 86 ASP A CA 1
ATOM 613 C C . ASP A 1 86 ? 35.30041 -7.61137 5.65621 1.000 39.72773 86 ASP A C 1
ATOM 614 O O . ASP A 1 86 ? 35.36585 -8.83292 5.84568 1.000 35.55174 86 ASP A O 1
ATOM 619 N N . LEU A 1 87 ? 34.87288 -6.77642 6.60314 1.000 35.76556 87 LEU A N 1
ATOM 620 C CA . LEU A 1 87 ? 34.76236 -7.18742 7.99516 1.000 30.90501 87 LEU A CA 1
ATOM 621 C C . LEU A 1 87 ? 33.35525 -6.96941 8.53317 1.000 29.01185 87 LEU A C 1
ATOM 622 O O . LEU A 1 87 ? 32.52754 -6.26775 7.95218 1.000 28.86501 87 LEU A O 1
ATOM 627 N N . MET A 1 88 ? 33.11438 -7.56759 9.68883 1.000 25.89973 88 MET A N 1
ATOM 628 C CA . MET A 1 88 ? 31.86022 -7.42219 10.40739 1.000 24.19215 88 MET A CA 1
ATOM 629 C C . MET A 1 88 ? 32.18595 -7.30329 11.88511 1.000 23.62818 88 MET A C 1
ATOM 630 O O . MET A 1 88 ? 33.03028 -8.05002 12.38591 1.000 23.44324 88 MET A O 1
ATOM 635 N N . VAL A 1 89 ? 31.56488 -6.35219 12.57647 1.000 21.47793 89 VAL A N 1
ATOM 636 C CA . VAL A 1 89 ? 31.76976 -6.21300 14.01363 1.000 20.13766 89 VAL A CA 1
ATOM 637 C C . VAL A 1 89 ? 30.43253 -6.39314 14.71660 1.000 19.76054 89 VAL A C 1
ATOM 638 O O . VAL A 1 89 ? 29.40456 -5.89434 14.24583 1.000 18.78847 89 VAL A O 1
ATOM 642 N N . LEU A 1 90 ? 30.46123 -7.13327 15.83104 1.000 18.04754 90 LEU A N 1
ATOM 643 C CA . LEU A 1 90 ? 29.30765 -7.46848 16.65331 1.000 17.09055 90 LEU A CA 1
ATOM 644 C C . LEU A 1 90 ? 29.49642 -6.88920 18.04166 1.000 17.12631 90 LEU A C 1
ATOM 645 O O . LEU A 1 90 ? 30.57915 -6.98738 18.60748 1.000 16.53513 90 LEU A O 1
ATOM 650 N N . GLY A 1 91 ? 28.43618 -6.35073 18.62064 1.000 16.86085 91 GLY A N 1
ATOM 651 C CA . GLY A 1 91 ? 28.45579 -5.97287 20.02196 1.000 16.65449 91 GLY A CA 1
ATOM 652 C C . GLY A 1 91 ? 27.23045 -6.51386 20.72546 1.000 16.51266 91 GLY A C 1
ATOM 653 O O . GLY A 1 91 ? 26.17034 -6.65112 20.12984 1.000 15.84550 91 GLY A O 1
ATOM 654 N N . PHE A 1 92 ? 27.40170 -6.83325 22.01477 1.000 15.38743 92 PHE A N 1
ATOM 655 C CA . PHE A 1 92 ? 26.35871 -7.44200 22.82656 1.000 20.60221 92 PHE A CA 1
ATOM 656 C C . PHE A 1 92 ? 26.04495 -6.53991 24.00908 1.000 21.24525 92 PHE A C 1
ATOM 657 O O . PHE A 1 92 ? 26.95363 -6.00048 24.63873 1.000 20.89771 92 PHE A O 1
ATOM 665 N N . LEU A 1 93 ? 24.75327 -6.37220 24.29558 1.000 19.93553 93 LEU A N 1
ATOM 666 C CA . LEU A 1 93 ? 24.29391 -5.62526 25.45925 1.000 22.69564 93 LEU A CA 1
ATOM 667 C C . LEU A 1 93 ? 23.28697 -6.46187 26.22559 1.000 23.24553 93 LEU A C 1
ATOM 668 O O . LEU A 1 93 ? 22.56739 -7.26759 25.64165 1.000 21.66884 93 LEU A O 1
ATOM 673 N N . GLY A 1 94 ? 23.24764 -6.27429 27.54510 1.000 24.84481 94 GLY A N 1
ATOM 674 C CA . GLY A 1 94 ? 22.21213 -6.88147 28.33540 1.000 27.74072 94 GLY A CA 1
ATOM 675 C C . GLY A 1 94 ? 20.95032 -6.06072 28.28112 1.000 27.88607 94 GLY A C 1
ATOM 676 O O . GLY A 1 94 ? 20.90556 -4.97431 27.70380 1.000 29.83916 94 GLY A O 1
ATOM 677 N N . PRO A 1 95 ? 19.89179 -6.57506 28.90611 1.000 35.19933 95 PRO A N 1
ATOM 678 C CA . PRO A 1 95 ? 18.63045 -5.81837 28.93291 1.000 36.78906 95 PRO A CA 1
ATOM 679 C C . PRO A 1 95 ? 18.76839 -4.45799 29.58919 1.000 37.58295 95 PRO A C 1
ATOM 680 O O . PRO A 1 95 ? 17.98797 -3.54836 29.27880 1.000 39.02787 95 PRO A O 1
ATOM 684 N N . ASP A 1 96 ? 19.75781 -4.27987 30.46332 1.000 39.22808 96 ASP A N 1
ATOM 685 C CA . ASP A 1 96 ? 20.00332 -3.00238 31.11863 1.000 42.91934 96 ASP A CA 1
ATOM 686 C C . ASP A 1 96 ? 20.71510 -2.01015 30.21235 1.000 42.79162 96 ASP A C 1
ATOM 687 O O . ASP A 1 96 ? 21.15365 -0.94867 30.68284 1.000 40.46919 96 ASP A O 1
ATOM 692 N N . GLY A 1 97 ? 20.81447 -2.31663 28.92077 1.000 39.60178 97 GLY A N 1
ATOM 693 C CA . GLY A 1 97 ? 21.57691 -1.47686 28.01935 1.000 37.25370 97 GLY A CA 1
ATOM 694 C C . GLY A 1 97 ? 20.85391 -0.83564 26.85053 1.000 34.39579 97 GLY A C 1
ATOM 695 O O . GLY A 1 97 ? 21.52572 -0.31908 25.94770 1.000 32.63154 97 GLY A O 1
ATOM 696 N N . ARG A 1 98 ? 19.51836 -0.80351 26.83779 1.000 34.85096 98 ARG A N 1
ATOM 697 C CA . ARG A 1 98 ? 18.86875 -0.15688 25.70149 1.000 34.85737 98 ARG A CA 1
ATOM 698 C C . ARG A 1 98 ? 19.25199 1.31713 25.60688 1.000 35.19980 98 ARG A C 1
ATOM 699 O O . ARG A 1 98 ? 19.29025 1.88346 24.50781 1.000 34.71681 98 ARG A O 1
ATOM 707 N N . SER A 1 99 ? 19.52273 1.96468 26.74090 1.000 36.26808 99 SER A N 1
ATOM 708 C CA . SER A 1 99 ? 19.95387 3.35140 26.65134 1.000 36.71756 99 SER A CA 1
ATOM 709 C C . SER A 1 99 ? 21.27711 3.47927 25.89762 1.000 35.15270 99 SER A C 1
ATOM 710 O O . SER A 1 99 ? 21.55775 4.54451 25.33993 1.000 38.05529 99 SER A O 1
ATOM 713 N N . SER A 1 100 ? 22.07832 2.41377 25.82381 1.000 33.56907 100 SER A N 1
ATOM 714 C CA . SER A 1 100 ? 23.36712 2.47522 25.14041 1.000 32.26980 100 SER A CA 1
ATOM 715 C C . SER A 1 100 ? 23.33241 1.92781 23.71743 1.000 31.10799 100 SER A C 1
ATOM 716 O O . SER A 1 100 ? 24.37659 1.88928 23.06206 1.000 30.22624 100 SER A O 1
ATOM 719 N N . VAL A 1 101 ? 22.16579 1.52090 23.21234 1.000 31.32242 101 VAL A N 1
ATOM 720 C CA . VAL A 1 101 ? 22.11730 0.89788 21.88976 1.000 30.36527 101 VAL A CA 1
ATOM 721 C C . VAL A 1 101 ? 22.58080 1.87640 20.81580 1.000 30.43979 101 VAL A C 1
ATOM 722 O O . VAL A 1 101 ? 23.38861 1.53334 19.94483 1.000 29.57714 101 VAL A O 1
ATOM 726 N N . GLY A 1 102 ? 22.06188 3.10389 20.84453 1.000 32.23848 102 GLY A N 1
ATOM 727 C CA . GLY A 1 102 ? 22.44483 4.06471 19.82204 1.000 32.15340 102 GLY A CA 1
ATOM 728 C C . GLY A 1 102 ? 23.91816 4.40723 19.90091 1.000 31.78844 102 GLY A C 1
ATOM 729 O O . GLY A 1 102 ? 24.60170 4.52872 18.87942 1.000 31.62790 102 GLY A O 1
ATOM 730 N N . LEU A 1 103 ? 24.43408 4.54766 21.11780 1.000 31.88342 103 LEU A N 1
ATOM 731 C CA . LEU A 1 103 ? 25.84871 4.85632 21.27508 1.000 31.74451 103 LEU A CA 1
ATOM 732 C C . LEU A 1 103 ? 26.71266 3.73686 20.71546 1.000 30.41081 103 LEU A C 1
ATOM 733 O O . LEU A 1 103 ? 27.63356 3.98340 19.93204 1.000 30.49001 103 LEU A O 1
ATOM 738 N N . LEU A 1 104 ? 26.41905 2.49498 21.10222 1.000 29.42565 104 LEU A N 1
ATOM 739 C CA . LEU A 1 104 ? 27.21427 1.36339 20.63877 1.000 28.29322 104 LEU A CA 1
ATOM 740 C C . LEU A 1 104 ? 27.16045 1.23355 19.12608 1.000 28.13823 104 LEU A C 1
ATOM 741 O O . LEU A 1 104 ? 28.18336 0.99542 18.47529 1.000 27.91871 104 LEU A O 1
ATOM 746 N N . LEU A 1 105 ? 25.96830 1.36294 18.54800 1.000 28.46698 105 LEU A N 1
ATOM 747 C CA . LEU A 1 105 ? 25.86984 1.34295 17.09670 1.000 28.63191 105 LEU A CA 1
ATOM 748 C C . LEU A 1 105 ? 26.70765 2.45535 16.47880 1.000 29.61455 105 LEU A C 1
ATOM 749 O O . LEU A 1 105 ? 27.42198 2.23544 15.49494 1.000 29.71045 105 LEU A O 1
ATOM 754 N N . ARG A 1 106 ? 26.63618 3.65856 17.05112 1.000 30.60647 106 ARG A N 1
ATOM 755 C CA . ARG A 1 106 ? 27.39738 4.76891 16.49932 1.000 31.86488 106 ARG A CA 1
ATOM 756 C C . ARG A 1 106 ? 28.89184 4.48185 16.55705 1.000 31.64926 106 ARG A C 1
ATOM 757 O O . ARG A 1 106 ? 29.61510 4.75931 15.59678 1.000 32.78226 106 ARG A O 1
ATOM 765 N N . GLN A 1 107 ? 29.36417 3.88402 17.66067 1.000 30.75310 107 GLN A N 1
ATOM 766 C CA . GLN A 1 107 ? 30.78668 3.55649 17.79445 1.000 31.36852 107 GLN A CA 1
ATOM 767 C C . GLN A 1 107 ? 31.20587 2.46019 16.82575 1.000 31.56045 107 GLN A C 1
ATOM 768 O O . GLN A 1 107 ? 32.30578 2.51095 16.26163 1.000 30.72718 107 GLN A O 1
ATOM 774 N N . LEU A 1 108 ? 30.36894 1.42963 16.66268 1.000 28.92595 108 LEU A N 1
ATOM 775 C CA . LEU A 1 108 ? 30.70265 0.36964 15.72058 1.000 28.47339 108 LEU A CA 1
ATOM 776 C C . LEU A 1 108 ? 30.72660 0.90190 14.28961 1.000 29.84505 108 LEU A C 1
ATOM 777 O O . LEU A 1 108 ? 31.63550 0.57789 13.52069 1.000 30.16381 108 LEU A O 1
ATOM 782 N N . LYS A 1 109 ? 29.76492 1.75338 13.92876 1.000 30.33443 109 LYS A N 1
ATOM 783 C CA . LYS A 1 109 ? 29.78977 2.36103 12.59840 1.000 31.78419 109 LYS A CA 1
ATOM 784 C C . LYS A 1 109 ? 31.05207 3.18804 12.38508 1.000 33.59439 109 LYS A C 1
ATOM 785 O O . LYS A 1 109 ? 31.61171 3.19941 11.28252 1.000 34.72607 109 LYS A O 1
ATOM 791 N N . ASN A 1 110 ? 31.51082 3.88804 13.42909 1.000 34.33666 110 ASN A N 1
ATOM 792 C CA . ASN A 1 110 ? 32.70700 4.72464 13.31551 1.000 35.46625 110 ASN A CA 1
ATOM 793 C C . ASN A 1 110 ? 33.94062 3.89413 12.98849 1.000 38.58930 110 ASN A C 1
ATOM 794 O O . ASN A 1 110 ? 34.76724 4.28831 12.15446 1.000 42.89271 110 ASN A O 1
ATOM 799 N N . ILE A 1 111 ? 34.10992 2.75651 13.66772 1.000 37.52040 111 ILE A N 1
ATOM 800 C CA . ILE A 1 111 ? 35.33620 1.98746 13.47394 1.000 39.01240 111 ILE A CA 1
ATOM 801 C C . ILE A 1 111 ? 35.28279 1.10033 12.24021 1.000 40.36214 111 ILE A C 1
ATOM 802 O O . ILE A 1 111 ? 36.33344 0.63550 11.78153 1.000 42.52105 111 ILE A O 1
ATOM 807 N N . MET A 1 112 ? 34.10257 0.87420 11.66433 1.000 40.25132 112 MET A N 1
ATOM 808 C CA . MET A 1 112 ? 34.00294 0.13680 10.40943 1.000 40.63958 112 MET A CA 1
ATOM 809 C C . MET A 1 112 ? 34.16981 1.02999 9.19370 1.000 44.14342 112 MET A C 1
ATOM 810 O O . MET A 1 112 ? 33.98852 0.55813 8.06786 1.000 43.20521 112 MET A O 1
ATOM 815 N N . LYS A 1 113 ? 34.52876 2.29450 9.40365 1.000 47.86307 113 LYS A N 1
ATOM 816 C CA . LYS A 1 113 ? 34.65212 3.30301 8.35461 1.000 48.42472 113 LYS A CA 1
ATOM 817 C C . LYS A 1 113 ? 33.33879 3.44209 7.59795 1.000 50.52698 113 LYS A C 1
ATOM 818 O O . LYS A 1 113 ? 32.28055 3.58223 8.21499 1.000 51.68944 113 LYS A O 1
ATOM 824 N N . SER B 1 2 ? -11.22049 -8.86379 15.06991 1.000 47.02673 2 SER B N 1
ATOM 825 C CA . SER B 1 2 ? -10.06115 -9.48250 14.44368 1.000 46.36957 2 SER B CA 1
ATOM 826 C C . SER B 1 2 ? -8.84190 -8.59192 14.62119 1.000 39.39346 2 SER B C 1
ATOM 827 O O . SER B 1 2 ? -8.97499 -7.38324 14.81710 1.000 38.14700 2 SER B O 1
ATOM 830 N N . SER B 1 3 ? -7.65707 -9.20647 14.56771 1.000 40.32735 3 SER B N 1
ATOM 831 C CA . SER B 1 3 ? -6.40594 -8.45343 14.64561 1.000 40.37358 3 SER B CA 1
ATOM 832 C C . SER B 1 3 ? -6.29794 -7.42370 13.52538 1.000 36.48783 3 SER B C 1
ATOM 833 O O . SER B 1 3 ? -5.85347 -6.29111 13.75507 1.000 32.74834 3 SER B O 1
ATOM 836 N N . LYS B 1 4 ? -6.66593 -7.81100 12.29521 1.000 36.88178 4 LYS B N 1
ATOM 837 C CA . LYS B 1 4 ? -6.67452 -6.85557 11.18924 1.000 34.82553 4 LYS B CA 1
ATOM 838 C C . LYS B 1 4 ? -7.54170 -5.65232 11.52011 1.000 36.81843 4 LYS B C 1
ATOM 839 O O . LYS B 1 4 ? -7.14345 -4.50858 11.28454 1.000 38.14117 4 LYS B O 1
ATOM 845 N N . GLU B 1 5 ? -8.72901 -5.88804 12.07988 1.000 34.56565 5 GLU B N 1
ATOM 846 C CA . GLU B 1 5 ? -9.63440 -4.78194 12.36293 1.000 34.90981 5 GLU B CA 1
ATOM 847 C C . GLU B 1 5 ? -9.11005 -3.88902 13.47986 1.000 32.88694 5 GLU B C 1
ATOM 848 O O . GLU B 1 5 ? -9.29684 -2.66978 13.43317 1.000 33.22035 5 GLU B O 1
ATOM 854 N N . GLU B 1 6 ? -8.45005 -4.46030 14.48322 1.000 33.73528 6 GLU B N 1
ATOM 855 C CA . GLU B 1 6 ? -8.02286 -3.65164 15.62208 1.000 35.96627 6 GLU B CA 1
ATOM 856 C C . GLU B 1 6 ? -6.75916 -2.86062 15.31625 1.000 31.39848 6 GLU B C 1
ATOM 857 O O . GLU B 1 6 ? -6.62577 -1.70649 15.74102 1.000 30.88808 6 GLU B O 1
ATOM 863 N N . LEU B 1 7 ? -5.83503 -3.45410 14.56824 1.000 30.14479 7 LEU B N 1
ATOM 864 C CA . LEU B 1 7 ? -4.55525 -2.81581 14.31920 1.000 28.22559 7 LEU B CA 1
ATOM 865 C C . LEU B 1 7 ? -4.55453 -1.90959 13.10040 1.000 26.28961 7 LEU B C 1
ATOM 866 O O . LEU B 1 7 ? -3.72191 -1.00014 13.04064 1.000 25.04135 7 LEU B O 1
ATOM 871 N N . ALA B 1 8 ? -5.45523 -2.12554 12.13320 1.000 26.23104 8 ALA B N 1
ATOM 872 C CA . ALA B 1 8 ? -5.44896 -1.30705 10.92317 1.000 24.55640 8 ALA B CA 1
ATOM 873 C C . ALA B 1 8 ? -5.52212 0.18863 11.21211 1.000 24.02375 8 ALA B C 1
ATOM 874 O O . ALA B 1 8 ? -4.70723 0.93735 10.65215 1.000 22.56802 8 ALA B O 1
ATOM 876 N N . PRO B 1 9 ? -6.43610 0.69398 12.05058 1.000 25.31595 9 PRO B N 1
ATOM 877 C CA . PRO B 1 9 ? -6.44261 2.14728 12.29663 1.000 24.96006 9 PRO B CA 1
ATOM 878 C C . PRO B 1 9 ? -5.18937 2.62735 13.01222 1.000 24.56406 9 PRO B C 1
ATOM 879 O O . PRO B 1 9 ? -4.72029 3.74606 12.75073 1.000 23.75081 9 PRO B O 1
ATOM 883 N N . LYS B 1 10 ? -4.60975 1.79170 13.87354 1.000 25.29833 10 LYS B N 1
ATOM 884 C CA . LYS B 1 10 ? -3.38167 2.16586 14.56158 1.000 25.14005 10 LYS B CA 1
ATOM 885 C C . LYS B 1 10 ? -2.22911 2.30892 13.57885 1.000 23.40891 10 LYS B C 1
ATOM 886 O O . LYS B 1 10 ? -1.45051 3.26417 13.65895 1.000 22.98068 10 LYS B O 1
ATOM 892 N N . LEU B 1 11 ? -2.12001 1.38166 12.62588 1.000 22.62066 11 LEU B N 1
ATOM 893 C CA . LEU B 1 11 ? -1.06597 1.47906 11.62048 1.000 21.13030 11 LEU B CA 1
ATOM 894 C C . LEU B 1 11 ? -1.27849 2.67969 10.71272 1.000 20.89821 11 LEU B C 1
ATOM 895 O O . LEU B 1 11 ? -0.32344 3.38306 10.36437 1.000 19.45296 11 LEU B O 1
ATOM 900 N N . GLU B 1 12 ? -2.53054 2.92693 10.31600 1.000 20.38342 12 GLU B N 1
ATOM 901 C CA . GLU B 1 12 ? -2.80857 4.08885 9.48435 1.000 21.28605 12 GLU B CA 1
ATOM 902 C C . GLU B 1 12 ? -2.45276 5.37901 10.21281 1.000 22.64938 12 GLU B C 1
ATOM 903 O O . GLU B 1 12 ? -1.92257 6.31295 9.60420 1.000 25.27912 12 GLU B O 1
ATOM 909 N N . SER B 1 13 ? -2.72636 5.44082 11.51940 1.000 21.41215 13 SER B N 1
ATOM 910 C CA . SER B 1 13 ? -2.36519 6.61898 12.30536 1.000 22.14603 13 SER B CA 1
ATOM 911 C C . SER B 1 13 ? -0.85201 6.82249 12.32822 1.000 28.96547 13 SER B C 1
ATOM 912 O O . SER B 1 13 ? -0.36422 7.96205 12.30968 1.000 25.86275 13 SER B O 1
ATOM 915 N N . ILE B 1 14 ? -0.09194 5.72974 12.38259 1.000 21.46575 14 ILE B N 1
ATOM 916 C CA . ILE B 1 14 ? 1.36036 5.84716 12.35570 1.000 23.35799 14 ILE B CA 1
ATOM 917 C C . ILE B 1 14 ? 1.83413 6.35236 10.99887 1.000 27.16441 14 ILE B C 1
ATOM 918 O O . ILE B 1 14 ? 2.75988 7.17221 10.91760 1.000 28.20444 14 ILE B O 1
ATOM 923 N N . MET B 1 15 ? 1.20532 5.88391 9.91346 1.000 20.36825 15 MET B N 1
ATOM 924 C CA . MET B 1 15 ? 1.59183 6.33908 8.57875 1.000 25.92225 15 MET B CA 1
ATOM 925 C C . MET B 1 15 ? 1.35793 7.83380 8.40595 1.000 24.85748 15 MET B C 1
ATOM 926 O O . MET B 1 15 ? 2.10156 8.50578 7.68169 1.000 28.38607 15 MET B O 1
ATOM 931 N N . SER B 1 16 ? 0.30035 8.36238 9.01433 1.000 26.57947 16 SER B N 1
ATOM 932 C CA . SER B 1 16 ? 0.00115 9.77421 8.81287 1.000 28.91738 16 SER B CA 1
ATOM 933 C C . SER B 1 16 ? 0.80825 10.65906 9.75202 1.000 32.60769 16 SER B C 1
ATOM 934 O O . SER B 1 16 ? 1.12343 11.80249 9.39399 1.000 35.49632 16 SER B O 1
ATOM 937 N N . GLU B 1 17 ? 1.16117 10.14921 10.93918 1.000 29.35427 17 GLU B N 1
ATOM 938 C CA . GLU B 1 17 ? 2.00164 10.89231 11.87730 1.000 33.13702 17 GLU B CA 1
ATOM 939 C C . GLU B 1 17 ? 3.46245 10.89261 11.44078 1.000 31.64252 17 GLU B C 1
ATOM 940 O O . GLU B 1 17 ? 4.14397 11.91603 11.55128 1.000 34.57420 17 GLU B O 1
ATOM 946 N N . ILE B 1 18 ? 3.95957 9.76046 10.94504 1.000 27.84355 18 ILE B N 1
ATOM 947 C CA . ILE B 1 18 ? 5.32668 9.64077 10.45942 1.000 27.79856 18 ILE B CA 1
ATOM 948 C C . ILE B 1 18 ? 5.23962 9.67463 8.94500 1.000 29.72357 18 ILE B C 1
ATOM 949 O O . ILE B 1 18 ? 5.14815 8.62783 8.28876 1.000 27.39681 18 ILE B O 1
ATOM 954 N N . SER B 1 19 ? 5.22159 10.88763 8.39198 1.000 32.08585 19 SER B N 1
ATOM 955 C CA . SER B 1 19 ? 5.02311 11.04922 6.95880 1.000 33.28258 19 SER B CA 1
ATOM 956 C C . SER B 1 19 ? 6.15426 10.41517 6.16077 1.000 30.59614 19 SER B C 1
ATOM 957 O O . SER B 1 19 ? 5.96252 10.03968 4.99948 1.000 32.26327 19 SER B O 1
ATOM 960 N N . VAL B 1 20 ? 7.33647 10.26957 6.76647 1.000 28.38500 20 VAL B N 1
ATOM 961 C CA . VAL B 1 20 ? 8.45335 9.63367 6.07043 1.000 28.43832 20 VAL B CA 1
ATOM 962 C C . VAL B 1 20 ? 8.39851 8.11643 6.11408 1.000 24.89776 20 VAL B C 1
ATOM 963 O O . VAL B 1 20 ? 9.27599 7.46317 5.53811 1.000 23.40249 20 VAL B O 1
ATOM 967 N N . CYS B 1 21 ? 7.42815 7.52923 6.80517 1.000 21.53008 21 CYS B N 1
ATOM 968 C CA . CYS B 1 21 ? 7.30664 6.07592 6.78671 1.000 19.13162 21 CYS B CA 1
ATOM 969 C C . CYS B 1 21 ? 6.77423 5.64675 5.42616 1.000 20.28248 21 CYS B C 1
ATOM 970 O O . CYS B 1 21 ? 5.75445 6.16618 4.96727 1.000 23.00814 21 CYS B O 1
ATOM 973 N N . GLU B 1 22 ? 7.46082 4.70295 4.77248 1.000 16.30082 22 GLU B N 1
ATOM 974 C CA . GLU B 1 22 ? 7.10296 4.27940 3.41788 1.000 18.80533 22 GLU B CA 1
ATOM 975 C C . GLU B 1 22 ? 6.13089 3.10741 3.38197 1.000 16.82779 22 GLU B C 1
ATOM 976 O O . GLU B 1 22 ? 5.66852 2.72123 2.29828 1.000 17.47918 22 GLU B O 1
ATOM 982 N N . GLY B 1 23 ? 5.80863 2.52478 4.52234 1.000 16.73321 23 GLY B N 1
ATOM 983 C CA . GLY B 1 23 ? 4.86424 1.44503 4.52136 1.000 13.72240 23 GLY B CA 1
ATOM 984 C C . GLY B 1 23 ? 4.85104 0.70542 5.82920 1.000 15.13107 23 GLY B C 1
ATOM 985 O O . GLY B 1 23 ? 5.84678 0.70445 6.55028 1.000 13.51737 23 GLY B O 1
ATOM 986 N N . LEU B 1 24 ? 3.70657 0.12428 6.16075 1.000 12.21808 24 LEU B N 1
ATOM 987 C CA . LEU B 1 24 ? 3.56593 -0.72454 7.34029 1.000 11.92854 24 LEU B CA 1
ATOM 988 C C . LEU B 1 24 ? 2.82000 -1.97106 6.90660 1.000 11.61520 24 LEU B C 1
ATOM 989 O O . LEU B 1 24 ? 1.77601 -1.86585 6.25198 1.000 14.84365 24 LEU B O 1
ATOM 994 N N . VAL B 1 25 ? 3.35793 -3.13928 7.24529 1.000 11.90803 25 VAL B N 1
ATOM 995 C CA . VAL B 1 25 ? 2.79237 -4.42306 6.85118 1.000 12.34539 25 VAL B CA 1
ATOM 996 C C . VAL B 1 25 ? 2.61249 -5.25930 8.10249 1.000 12.40468 25 VAL B C 1
ATOM 997 O O . VAL B 1 25 ? 3.53811 -5.35544 8.91883 1.000 10.36674 25 VAL B O 1
ATOM 1001 N N . LEU B 1 26 ? 1.40785 -5.81270 8.28217 1.000 11.65087 26 LEU B N 1
ATOM 1002 C CA . LEU B 1 26 ? 1.10398 -6.71743 9.38895 1.000 10.10687 26 LEU B CA 1
ATOM 1003 C C . LEU B 1 26 ? 1.03487 -8.14356 8.86905 1.000 15.89619 26 LEU B C 1
ATOM 1004 O O . LEU B 1 26 ? 0.29953 -8.42167 7.91690 1.000 11.65511 26 LEU B O 1
ATOM 1009 N N . ALA B 1 27 ? 1.78224 -9.05185 9.49828 1.000 12.66757 27 ALA B N 1
ATOM 1010 C CA . ALA B 1 27 ? 1.78233 -10.43734 9.05941 1.000 13.55279 27 ALA B CA 1
ATOM 1011 C C . ALA B 1 27 ? 1.69440 -11.36121 10.26607 1.000 17.37545 27 ALA B C 1
ATOM 1012 O O . ALA B 1 27 ? 2.04623 -10.98874 11.39267 1.000 15.01054 27 ALA B O 1
ATOM 1014 N N . LYS B 1 28 ? 1.24523 -12.58855 10.01706 1.000 15.35662 28 LYS B N 1
ATOM 1015 C CA . LYS B 1 28 ? 1.44866 -13.61001 11.03496 1.000 18.25483 28 LYS B CA 1
ATOM 1016 C C . LYS B 1 28 ? 2.93963 -13.90659 11.15218 1.000 18.96045 28 LYS B C 1
ATOM 1017 O O . LYS B 1 28 ? 3.72370 -13.61850 10.24876 1.000 20.70605 28 LYS B O 1
ATOM 1023 N N . ASN B 1 29 ? 3.33339 -14.49288 12.28017 1.000 20.48510 29 ASN B N 1
ATOM 1024 C CA . ASN B 1 29 ? 4.75330 -14.78064 12.46516 1.000 24.34679 29 ASN B CA 1
ATOM 1025 C C . ASN B 1 29 ? 5.28840 -15.75224 11.42233 1.000 26.28399 29 ASN B C 1
ATOM 1026 O O . ASN B 1 29 ? 6.50358 -15.77822 11.18831 1.000 25.71119 29 ASN B O 1
ATOM 1031 N N . ASN B 1 30 ? 4.41466 -16.52513 10.76622 1.000 27.65891 30 ASN B N 1
ATOM 1032 C CA . ASN B 1 30 ? 4.85478 -17.39716 9.68091 1.000 26.23651 30 ASN B CA 1
ATOM 1033 C C . ASN B 1 30 ? 5.00322 -16.66315 8.35289 1.000 24.81086 30 ASN B C 1
ATOM 1034 O O . ASN B 1 30 ? 5.27289 -17.29894 7.32830 1.000 25.22341 30 ASN B O 1
ATOM 1039 N N . GLY B 1 31 ? 4.82610 -15.34616 8.34253 1.000 24.05669 31 GLY B N 1
ATOM 1040 C CA . GLY B 1 31 ? 5.00567 -14.56714 7.14032 1.000 21.55759 31 GLY B CA 1
ATOM 1041 C C . GLY B 1 31 ? 3.76081 -14.33009 6.31104 1.000 21.49404 31 GLY B C 1
ATOM 1042 O O . GLY B 1 31 ? 3.84818 -13.61548 5.30908 1.000 21.09715 31 GLY B O 1
ATOM 1043 N N . ASP B 1 32 ? 2.60819 -14.89187 6.69131 1.000 21.88824 32 ASP B N 1
ATOM 1044 C CA . ASP B 1 32 ? 1.36992 -14.66706 5.94220 1.000 22.37525 32 ASP B CA 1
ATOM 1045 C C . ASP B 1 32 ? 0.88827 -13.23266 6.15756 1.000 18.91920 32 ASP B C 1
ATOM 1046 O O . ASP B 1 32 ? 0.56177 -12.84650 7.28790 1.000 16.56062 32 ASP B O 1
ATOM 1051 N N . VAL B 1 33 ? 0.77417 -12.45503 5.08281 1.000 15.80877 33 VAL B N 1
ATOM 1052 C CA . VAL B 1 33 ? 0.44634 -11.03659 5.24234 1.000 13.76869 33 VAL B CA 1
ATOM 1053 C C . VAL B 1 33 ? -1.04655 -10.85953 5.47407 1.000 17.54902 33 VAL B C 1
ATOM 1054 O O . VAL B 1 33 ? -1.88403 -11.33568 4.69015 1.000 17.30873 33 VAL B O 1
ATOM 1058 N N . LEU B 1 34 ? -1.37979 -10.11462 6.52483 1.000 13.37132 34 LEU B N 1
ATOM 1059 C CA . LEU B 1 34 ? -2.76231 -9.82580 6.87473 1.000 14.85675 34 LEU B CA 1
ATOM 1060 C C . LEU B 1 34 ? -3.25112 -8.53809 6.21704 1.000 15.59546 34 LEU B C 1
ATOM 1061 O O . LEU B 1 34 ? -4.25353 -8.55383 5.50048 1.000 15.24490 34 LEU B O 1
ATOM 1066 N N . ILE B 1 35 ? -2.57581 -7.42287 6.48501 1.000 13.01088 35 ILE B N 1
ATOM 1067 C CA . ILE B 1 35 ? -2.86516 -6.12936 5.87844 1.000 11.47500 35 ILE B CA 1
ATOM 1068 C C . ILE B 1 35 ? -1.55030 -5.43338 5.56242 1.000 13.63379 35 ILE B C 1
ATOM 1069 O O . ILE B 1 35 ? -0.51567 -5.67217 6.20149 1.000 12.47469 35 ILE B O 1
ATOM 1074 N N . GLY B 1 36 ? -1.61526 -4.53004 4.59705 1.000 12.25171 36 GLY B N 1
ATOM 1075 C CA . GLY B 1 36 ? -0.45639 -3.71813 4.26001 1.000 14.43549 36 GLY B CA 1
ATOM 1076 C C . GLY B 1 36 ? -0.87043 -2.38075 3.69757 1.000 16.87188 36 GLY B C 1
ATOM 1077 O O . GLY B 1 36 ? -1.94821 -2.23521 3.10671 1.000 14.17412 36 GLY B O 1
ATOM 1078 N N . GLN B 1 37 ? -0.01719 -1.38438 3.91227 1.000 13.35046 37 GLN B N 1
ATOM 1079 C CA . GLN B 1 37 ? -0.15707 -0.06992 3.30176 1.000 15.90125 37 GLN B CA 1
ATOM 1080 C C . GLN B 1 37 ? 1.24219 0.39564 2.95959 1.000 16.49198 37 GLN B C 1
ATOM 1081 O O . GLN B 1 37 ? 2.08563 0.47090 3.85075 1.000 15.71604 37 GLN B O 1
ATOM 1087 N N . THR B 1 38 ? 1.49171 0.71546 1.69679 1.000 19.49575 38 THR B N 1
ATOM 1088 C CA . THR B 1 38 ? 2.80963 1.18683 1.29927 1.000 17.83318 38 THR B CA 1
ATOM 1089 C C . THR B 1 38 ? 2.65006 2.35510 0.34354 1.000 18.13840 38 THR B C 1
ATOM 1090 O O . THR B 1 38 ? 1.64995 2.45297 -0.38397 1.000 21.89544 38 THR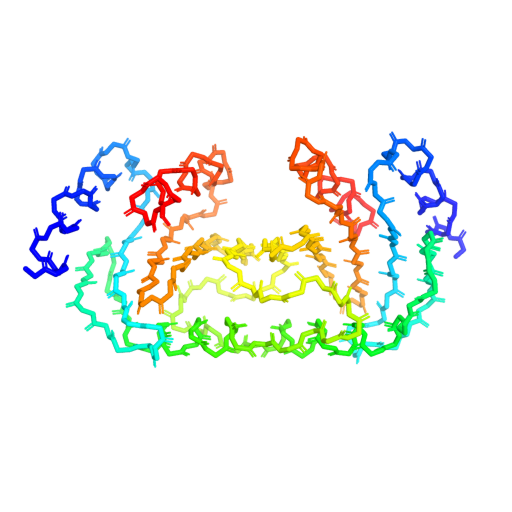 B O 1
ATOM 1094 N N . LEU B 1 39 ? 3.63548 3.24918 0.36785 1.000 18.52683 39 LEU B N 1
ATOM 1095 C CA . LEU B 1 39 ? 3.65669 4.41124 -0.51825 1.000 18.80029 39 LEU B CA 1
ATOM 1096 C C . LEU B 1 39 ? 4.17233 4.08619 -1.91054 1.000 18.53902 39 LEU B C 1
ATOM 1097 O O . LEU B 1 39 ? 4.13889 4.96485 -2.78119 1.000 21.01963 39 LEU B O 1
ATOM 1102 N N . THR B 1 40 ? 4.65619 2.87004 -2.12902 1.000 17.83474 40 THR B N 1
ATOM 1103 C CA . THR B 1 40 ? 5.13657 2.39725 -3.42193 1.000 17.62536 40 THR B CA 1
ATOM 1104 C C . THR B 1 40 ? 4.58007 1.00155 -3.66539 1.000 17.39686 40 THR B C 1
ATOM 1105 O O . THR B 1 40 ? 4.03578 0.35837 -2.76132 1.000 17.46815 40 THR B O 1
ATOM 1109 N N . GLU B 1 41 ? 4.69304 0.53979 -4.90668 1.000 17.61469 41 GLU B N 1
ATOM 1110 C CA . GLU B 1 41 ? 4.28604 -0.81913 -5.25336 1.000 16.79515 41 GLU B CA 1
ATOM 1111 C C . GLU B 1 41 ? 5.31948 -1.80148 -4.71676 1.000 16.25500 41 GLU B C 1
ATOM 1112 O O . GLU B 1 41 ? 6.47140 -1.79985 -5.15121 1.000 18.49445 41 GLU B O 1
ATOM 1118 N N . MET B 1 42 ? 4.93462 -2.63014 -3.76161 1.000 16.03847 42 MET B N 1
ATOM 1119 C CA . MET B 1 42 ? 5.89297 -3.51832 -3.12559 1.000 18.38836 42 MET B CA 1
ATOM 1120 C C . MET B 1 42 ? 5.30926 -4.91558 -3.05617 1.000 17.00649 42 MET B C 1
ATOM 1121 O O . MET B 1 42 ? 4.09367 -5.09400 -2.98050 1.000 14.66872 42 MET B O 1
ATOM 1126 N N . ASP B 1 43 ? 6.19655 -5.89787 -3.07635 1.000 18.65726 43 ASP B N 1
ATOM 1127 C CA . ASP B 1 43 ? 5.82297 -7.30433 -2.93984 1.000 17.76443 43 ASP B CA 1
ATOM 1128 C C . ASP B 1 43 ? 5.80072 -7.59086 -1.44328 1.000 19.20768 43 ASP B C 1
ATOM 1129 O O . ASP B 1 43 ? 6.79863 -8.01587 -0.85574 1.000 21.92271 43 ASP B O 1
ATOM 1134 N N . HIS B 1 44 ? 4.65843 -7.31783 -0.80776 1.000 17.10587 44 HIS B N 1
ATOM 1135 C CA . HIS B 1 44 ? 4.57776 -7.48554 0.64153 1.000 16.27206 44 HIS B CA 1
ATOM 1136 C C . HIS B 1 44 ? 4.83077 -8.93089 1.02896 1.000 18.99710 44 HIS B C 1
ATOM 1137 O O . HIS B 1 44 ? 5.46463 -9.20838 2.05567 1.000 17.42698 44 HIS B O 1
ATOM 1144 N N . ASN B 1 45 ? 4.27991 -9.86540 0.25316 1.000 17.79021 45 ASN B N 1
ATOM 1145 C CA . ASN B 1 45 ? 4.33808 -11.26995 0.63575 1.000 18.45255 45 ASN B CA 1
ATOM 1146 C C . ASN B 1 45 ? 5.78085 -11.74204 0.71983 1.000 18.59818 45 ASN B C 1
ATOM 1147 O O . ASN B 1 45 ? 6.17514 -12.40348 1.68295 1.000 19.22892 45 ASN B O 1
ATOM 1152 N N . SER B 1 46 ? 6.58189 -11.40694 -0.28836 1.000 18.39962 46 SER B N 1
ATOM 1153 C CA . SER B 1 46 ? 7.96750 -11.84975 -0.29850 1.000 20.45796 46 SER B CA 1
ATOM 1154 C C . SER B 1 46 ? 8.74836 -11.20444 0.83541 1.000 20.08560 46 SER B C 1
ATOM 1155 O O . SER B 1 46 ? 9.55944 -11.86496 1.48804 1.000 20.22258 46 SER B O 1
ATOM 1158 N N . ILE B 1 47 ? 8.51322 -9.91615 1.09166 1.000 16.12888 47 ILE B N 1
ATOM 1159 C CA . ILE B 1 47 ? 9.22774 -9.24912 2.17603 1.000 17.88427 47 ILE B CA 1
ATOM 1160 C C . ILE B 1 47 ? 8.89554 -9.89285 3.51143 1.000 18.37749 47 ILE B C 1
ATOM 1161 O O . ILE B 1 47 ? 9.78396 -10.12912 4.34686 1.000 18.21820 47 ILE B O 1
ATOM 1166 N N . ALA B 1 48 ? 7.61477 -10.16434 3.74961 1.000 17.15797 48 ALA B N 1
ATOM 1167 C CA . ALA B 1 48 ? 7.22919 -10.73884 5.03410 1.000 16.16847 48 ALA B CA 1
ATOM 1168 C C . ALA B 1 48 ? 7.76581 -12.16011 5.19007 1.000 20.48128 48 ALA B C 1
ATOM 1169 O O . ALA B 1 48 ? 8.12460 -12.57679 6.29953 1.000 19.04124 48 ALA B O 1
ATOM 1171 N N . LYS B 1 49 ? 7.81714 -12.92384 4.09450 1.000 18.09959 49 LYS B N 1
ATOM 1172 C CA . LYS B 1 49 ? 8.41289 -14.25541 4.16065 1.000 22.30699 49 LYS B CA 1
ATOM 1173 C C . LYS B 1 49 ? 9.86900 -14.16699 4.59713 1.000 23.84407 49 LYS B C 1
ATOM 1174 O O . LYS B 1 49 ? 10.32257 -14.94281 5.44868 1.000 25.04931 49 LYS B O 1
ATOM 1180 N N . SER B 1 50 ? 10.60839 -13.20450 4.03604 1.000 21.99206 50 SER B N 1
ATOM 1181 C CA . SER B 1 50 ? 12.02461 -13.04005 4.37249 1.000 22.57293 50 SER B CA 1
ATOM 1182 C C . SER B 1 50 ? 12.21104 -12.62293 5.82424 1.000 23.86797 50 SER B C 1
ATOM 1183 O O . SER B 1 50 ? 13.10269 -13.13045 6.51688 1.000 23.33941 50 SER B O 1
ATOM 1186 N N . VAL B 1 51 ? 11.38864 -11.68586 6.29461 1.000 20.96087 51 VAL B N 1
ATOM 1187 C CA . VAL B 1 51 ? 11.51335 -11.21678 7.66799 1.000 21.00918 51 VAL B CA 1
ATOM 1188 C C . VAL B 1 51 ? 11.09411 -12.30270 8.65346 1.000 22.99412 51 VAL B C 1
ATOM 1189 O O . VAL B 1 51 ? 11.69745 -12.44679 9.72665 1.000 22.27417 51 VAL B O 1
ATOM 1193 N N . SER B 1 52 ? 10.06814 -13.08520 8.30599 1.000 17.96026 52 SER B N 1
ATOM 1194 C CA . SER B 1 52 ? 9.70883 -14.26085 9.09381 1.000 22.97177 52 SER B CA 1
ATOM 1195 C C . SER B 1 52 ? 10.90335 -15.17567 9.30399 1.000 27.85836 52 SER B C 1
ATOM 1196 O O . SER B 1 52 ? 11.13594 -15.66062 10.41460 1.000 26.64166 52 SER B O 1
ATOM 1199 N N . LYS B 1 53 ? 11.67378 -15.42514 8.24344 1.000 24.83959 53 LYS B N 1
ATOM 1200 C CA . LYS B 1 53 ? 12.78905 -16.35651 8.35658 1.000 29.11539 53 LYS B CA 1
ATOM 1201 C C . LYS B 1 53 ? 13.92223 -15.76414 9.18926 1.000 27.22782 53 LYS B C 1
ATOM 1202 O O . LYS B 1 53 ? 14.55508 -16.47905 9.97729 1.000 28.61399 53 LYS B O 1
ATOM 1208 N N . MET B 1 54 ? 14.16730 -14.45701 9.06048 1.000 25.27262 54 MET B N 1
ATOM 1209 C CA . MET B 1 54 ? 15.15552 -13.80335 9.91162 1.000 28.35525 54 MET B CA 1
ATOM 1210 C C . MET B 1 54 ? 14.77348 -13.88725 11.38256 1.000 28.01375 54 MET B C 1
ATOM 1211 O O . MET B 1 54 ? 15.63705 -14.10734 12.24407 1.000 29.47436 54 MET B O 1
ATOM 1216 N N . PHE B 1 55 ? 13.49089 -13.68373 11.69902 1.000 24.38654 55 PHE B N 1
ATOM 1217 C CA . PHE B 1 55 ? 13.05697 -13.79542 13.08553 1.000 26.36543 55 PHE B CA 1
ATOM 1218 C C . PHE B 1 55 ? 13.26923 -15.19416 13.64055 1.000 29.84194 55 PHE B C 1
ATOM 1219 O O . PHE B 1 55 ? 13.26053 -15.36957 14.86017 1.000 26.65100 55 PHE B O 1
ATOM 1227 N N . LYS B 1 56 ? 13.40301 -16.19799 12.78285 1.000 28.04583 56 LYS B N 1
ATOM 1228 C CA . LYS B 1 56 ? 13.59671 -17.55741 13.26528 1.000 28.47220 56 LYS B CA 1
ATOM 1229 C C . LYS B 1 56 ? 15.06456 -17.89533 13.47943 1.000 32.71911 56 LYS B C 1
ATOM 1230 O O . LYS B 1 56 ? 15.36891 -19.00401 13.93124 1.000 31.79725 56 LYS B O 1
ATOM 1236 N N . THR B 1 57 ? 15.96889 -16.97617 13.15703 1.000 40.30340 57 THR B N 1
ATOM 1237 C CA . THR B 1 57 ? 17.39773 -17.20674 13.34867 1.000 40.70431 57 THR B CA 1
ATOM 1238 C C . THR B 1 57 ? 17.69905 -17.60166 14.78412 1.000 41.35755 57 THR B C 1
ATOM 1239 O O . THR B 1 57 ? 17.32450 -16.89900 15.72638 1.000 39.64427 57 THR B O 1
ATOM 1243 N N . LYS B 1 58 ? 18.37841 -18.73432 14.94286 1.000 43.96432 58 LYS B N 1
ATOM 1244 C CA . LYS B 1 58 ? 18.85257 -19.18037 16.24398 1.000 44.85492 58 LYS B CA 1
ATOM 1245 C C . LYS B 1 58 ? 20.28691 -18.70501 16.40817 1.000 45.24928 58 LYS B C 1
ATOM 1246 O O . LYS B 1 58 ? 21.18242 -19.13838 15.67595 1.000 46.11254 58 LYS B O 1
ATOM 1252 N N . ILE B 1 59 ? 20.50645 -17.80892 17.35726 1.000 42.75716 59 ILE B N 1
ATOM 1253 C CA . ILE B 1 59 ? 21.86494 -17.46317 17.73999 1.000 46.50459 59 ILE B CA 1
ATOM 1254 C C . ILE B 1 59 ? 22.09117 -18.06799 19.11895 1.000 46.33929 59 ILE B C 1
ATOM 1255 O O . ILE B 1 59 ? 22.27062 -17.35225 20.11060 1.000 46.47057 59 ILE B O 1
ATOM 1260 N N . ASP B 1 60 ? 22.06807 -19.40685 19.17787 1.000 50.70243 60 ASP B N 1
ATOM 1261 C CA . ASP B 1 60 ? 21.98230 -20.10892 20.45621 1.000 51.07105 60 ASP B CA 1
ATOM 1262 C C . ASP B 1 60 ? 23.21873 -19.87291 21.31050 1.000 50.11434 60 ASP B C 1
ATOM 1263 O O . ASP B 1 60 ? 23.12073 -19.78986 22.54016 1.000 46.56501 60 ASP B O 1
ATOM 1268 N N . ALA B 1 61 ? 24.39206 -19.75740 20.68285 1.000 48.19102 61 ALA B N 1
ATOM 1269 C CA . ALA B 1 61 ? 25.60750 -19.52077 21.45130 1.000 45.84156 61 ALA B CA 1
ATOM 1270 C C . ALA B 1 61 ? 25.58536 -18.18308 22.18136 1.000 46.86278 61 ALA B C 1
ATOM 1271 O O . ALA B 1 61 ? 26.44662 -17.95022 23.03809 1.000 47.66039 61 ALA B O 1
ATOM 1273 N N . LEU B 1 62 ? 24.62430 -17.31223 21.87314 1.000 42.67881 62 LEU B N 1
ATOM 1274 C CA . LEU B 1 62 ? 24.48063 -16.03432 22.55780 1.000 43.19205 62 LEU B CA 1
ATOM 1275 C C . LEU B 1 62 ? 23.69106 -16.14970 23.85752 1.000 45.55504 62 LEU B C 1
ATOM 1276 O O . LEU B 1 62 ? 23.92435 -15.36203 24.78655 1.000 42.00660 62 LEU B O 1
ATOM 1281 N N . ASN B 1 63 ? 22.77446 -17.12158 23.94078 1.000 41.47112 63 ASN B N 1
ATOM 1282 C CA . ASN B 1 63 ? 21.98657 -17.38398 25.15010 1.000 41.10852 63 ASN B CA 1
ATOM 1283 C C . ASN B 1 63 ? 21.22312 -16.14647 25.59783 1.000 41.83699 63 ASN B C 1
ATOM 1284 O O . ASN B 1 63 ? 21.13153 -15.83648 26.78472 1.000 38.01211 63 ASN B O 1
ATOM 1289 N N . LYS B 1 64 ? 20.66557 -15.42604 24.63287 1.000 36.43046 64 LYS B N 1
ATOM 1290 C CA . LYS B 1 64 ? 19.84581 -14.27201 24.94730 1.000 35.07508 64 LYS B CA 1
ATOM 1291 C C . LYS B 1 64 ? 18.39015 -14.50956 24.58667 1.000 38.21617 64 LYS B C 1
ATOM 1292 O O . LYS B 1 64 ? 17.58296 -13.58172 24.66187 1.000 34.37892 64 LYS B O 1
ATOM 1298 N N . GLY B 1 65 ? 18.04466 -15.73724 24.20410 1.000 37.43959 65 GLY B N 1
ATOM 1299 C CA . GLY B 1 65 ? 16.66725 -16.07779 23.93988 1.000 38.43856 65 GLY B CA 1
ATOM 1300 C C . GLY B 1 65 ? 16.26720 -15.73871 22.51459 1.000 37.60438 65 GLY B C 1
ATOM 1301 O O . GLY B 1 65 ? 17.09350 -15.66851 21.59784 1.000 36.97224 65 GLY B O 1
ATOM 1302 N N . ASN B 1 66 ? 14.97104 -15.51545 22.34067 1.000 37.18904 66 ASN B N 1
ATOM 1303 C CA . ASN B 1 66 ? 14.39863 -15.33482 21.02067 1.000 36.68153 66 ASN B CA 1
ATOM 1304 C C . ASN B 1 66 ? 14.54381 -13.89882 20.54606 1.000 33.38655 66 ASN B C 1
ATOM 1305 O O . ASN B 1 66 ? 14.60760 -12.96050 21.34184 1.000 31.45191 66 ASN B O 1
ATOM 1310 N N . LEU B 1 67 ? 14.54022 -13.74292 19.22386 1.000 32.91917 67 LEU B N 1
ATOM 1311 C CA . LEU B 1 67 ? 14.55448 -12.43528 18.58740 1.000 30.08943 67 LEU B CA 1
ATOM 1312 C C . LEU B 1 67 ? 13.14849 -11.85110 18.61692 1.000 29.14168 67 LEU B C 1
ATOM 1313 O O . LEU B 1 67 ? 12.18680 -12.52608 18.23707 1.000 30.75199 67 LEU B O 1
ATOM 1318 N N . LEU B 1 68 ? 13.02619 -10.61060 19.07784 1.000 26.65512 68 LEU B N 1
ATOM 1319 C CA . LEU B 1 68 ? 11.72769 -9.95553 19.19317 1.000 26.06067 68 LEU B CA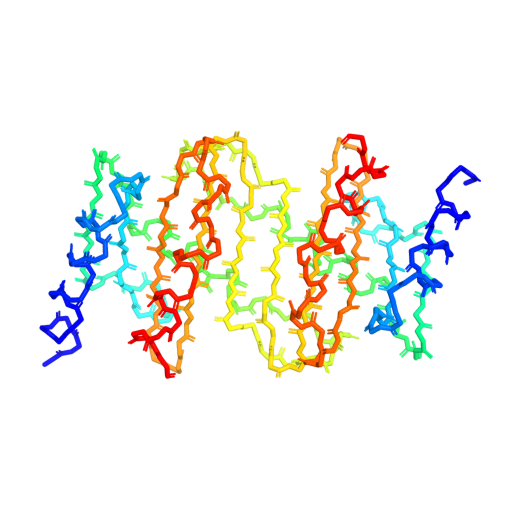 1
ATOM 1320 C C . LEU B 1 68 ? 11.61730 -8.66887 18.38518 1.000 25.77785 68 LEU B C 1
ATOM 1321 O O . LEU B 1 68 ? 10.50677 -8.28049 18.01033 1.000 25.44054 68 LEU B O 1
ATOM 1326 N N . GLU B 1 69 ? 12.72604 -8.00632 18.08558 1.000 20.67810 69 GLU B N 1
ATOM 1327 C CA . GLU B 1 69 ? 12.66805 -6.82195 17.24714 1.000 22.35466 69 GLU B CA 1
ATOM 1328 C C . GLU B 1 69 ? 13.93432 -6.73972 16.41879 1.000 19.64235 69 GLU B C 1
ATOM 1329 O O . GLU B 1 69 ? 15.00161 -7.19339 16.83564 1.000 17.11445 69 GLU B O 1
ATOM 1335 N N . MET B 1 70 ? 13.80668 -6.16518 15.22971 1.000 18.43832 70 MET B N 1
ATOM 1336 C CA . MET B 1 70 ? 14.94512 -6.02583 14.34505 1.000 17.03137 70 MET B CA 1
ATOM 1337 C C . MET B 1 70 ? 14.89389 -4.65123 13.71191 1.000 18.67357 70 MET B C 1
ATOM 1338 O O . MET B 1 70 ? 13.83266 -4.20214 13.26553 1.000 17.33555 70 MET B O 1
ATOM 1343 N N . THR B 1 71 ? 16.04441 -3.99016 13.67299 1.000 19.20460 71 THR B N 1
ATOM 1344 C CA . THR B 1 71 ? 16.22283 -2.77968 12.88735 1.000 16.43486 71 THR B CA 1
ATOM 1345 C C . THR B 1 71 ? 17.30802 -3.06677 11.86236 1.000 17.86623 71 THR B C 1
ATOM 1346 O O . THR B 1 71 ? 18.44395 -3.37644 12.23101 1.000 18.69611 71 THR B O 1
ATOM 1350 N N . LEU B 1 72 ? 16.95183 -3.00737 10.58292 1.000 15.73218 72 LEU B N 1
ATOM 1351 C CA . LEU B 1 72 ? 17.86835 -3.35687 9.50341 1.000 16.58972 72 LEU B CA 1
ATOM 1352 C C . LEU B 1 72 ? 18.22257 -2.08559 8.74508 1.000 17.52805 72 LEU B C 1
ATOM 1353 O O . LEU B 1 72 ? 17.32838 -1.40530 8.23138 1.000 16.83483 72 LEU B O 1
ATOM 1358 N N . GLY B 1 73 ? 19.51672 -1.76225 8.68994 1.000 16.91924 73 GLY B N 1
ATOM 1359 C CA . GLY B 1 73 ? 19.97754 -0.62777 7.90818 1.000 20.13517 73 GLY B CA 1
ATOM 1360 C C . GLY B 1 73 ? 20.46062 -1.07871 6.54576 1.000 20.96004 73 GLY B C 1
ATOM 1361 O O . GLY B 1 73 ? 21.35914 -1.91483 6.45647 1.000 18.12985 73 GLY B O 1
ATOM 1362 N N . MET B 1 74 ? 19.85234 -0.54644 5.48548 1.000 17.97331 74 MET B N 1
ATOM 1363 C CA . MET B 1 74 ? 20.09712 -0.95329 4.11428 1.000 18.79993 74 MET B CA 1
ATOM 1364 C C . MET B 1 74 ? 20.74112 0.19132 3.35238 1.000 22.91156 74 MET B C 1
ATOM 1365 O O . MET B 1 74 ? 20.71303 1.34135 3.79159 1.000 23.16626 74 MET B O 1
ATOM 1370 N N . ASP B 1 75 ? 21.26990 -0.13907 2.16966 1.000 23.45976 75 ASP B N 1
ATOM 1371 C CA . ASP B 1 75 ? 21.74435 0.87918 1.22991 1.000 27.54114 75 ASP B CA 1
ATOM 1372 C C . ASP B 1 75 ? 20.77798 2.04826 1.11312 1.000 29.78903 75 ASP B C 1
ATOM 1373 O O . ASP B 1 75 ? 21.18220 3.21303 1.16021 1.000 32.08914 75 ASP B O 1
ATOM 1378 N N . GLU B 1 76 ? 19.48919 1.75004 0.93883 1.000 25.32958 76 GLU B N 1
ATOM 1379 C CA . GLU B 1 76 ? 18.49387 2.76636 0.61650 1.000 26.95067 76 GLU B CA 1
ATOM 1380 C C . GLU B 1 76 ? 17.42593 2.89800 1.69542 1.000 26.91182 76 GLU B C 1
ATOM 1381 O O . GLU B 1 76 ? 16.28047 3.24631 1.40512 1.000 24.07440 76 GLU B O 1
ATOM 1387 N N . GLY B 1 77 ? 17.78841 2.65476 2.94864 1.000 22.44014 77 GLY B N 1
ATOM 1388 C CA . GLY B 1 77 ? 16.84426 2.91966 4.01307 1.000 19.81974 77 GLY B CA 1
ATOM 1389 C C . GLY B 1 77 ? 16.85994 1.90295 5.13709 1.000 18.41957 77 GLY B C 1
ATOM 1390 O O . GLY B 1 77 ? 17.90701 1.33631 5.47513 1.000 19.46077 77 GLY B O 1
ATOM 1391 N N . PHE B 1 78 ? 15.70138 1.68952 5.74914 1.000 15.66057 78 PHE B N 1
ATOM 1392 C CA . PHE B 1 78 ? 15.61763 0.87330 6.94675 1.000 17.35828 78 PHE B CA 1
ATOM 1393 C C . PHE B 1 78 ? 14.35252 0.03953 6.91778 1.000 17.02293 78 PHE B C 1
ATOM 1394 O O . PHE B 1 78 ? 13.32381 0.44675 6.36703 1.000 14.61123 78 PHE B O 1
ATOM 1402 N N . LEU B 1 79 ? 14.44094 -1.13471 7.52539 1.000 13.87515 79 LEU B N 1
ATOM 1403 C CA . LEU B 1 79 ? 13.26557 -1.92167 7.86908 1.000 14.87204 79 LEU B CA 1
ATOM 1404 C C . LEU B 1 79 ? 13.28739 -2.10519 9.37220 1.000 18.32032 79 LEU B C 1
ATOM 1405 O O . LEU B 1 79 ? 14.32235 -2.45865 9.93758 1.000 15.36386 79 LEU B O 1
ATOM 1410 N N . ILE B 1 80 ? 12.16025 -1.83531 10.01467 1.000 16.24881 80 ILE B N 1
ATOM 1411 C CA . ILE B 1 80 ? 11.98011 -2.10051 11.43467 1.000 14.83212 80 ILE B CA 1
ATOM 1412 C C . ILE B 1 80 ? 10.91658 -3.18245 11.54806 1.000 16.05376 80 ILE B C 1
ATOM 1413 O O . ILE B 1 80 ? 9.89424 -3.12490 10.85452 1.000 14.97579 80 ILE B O 1
ATOM 1418 N N . ALA B 1 81 ? 11.17935 -4.19780 12.35838 1.000 15.59633 81 ALA B N 1
ATOM 1419 C CA . ALA B 1 81 ? 10.24044 -5.29527 12.53447 1.000 17.51218 81 ALA B CA 1
ATOM 1420 C C . ALA B 1 81 ? 10.09639 -5.56605 14.01898 1.000 15.77206 81 ALA B C 1
ATOM 1421 O O . ALA B 1 81 ? 11.10150 -5.63901 14.73432 1.000 16.07378 81 ALA B O 1
ATOM 1423 N N . VAL B 1 82 ? 8.85102 -5.68722 14.48816 1.000 14.77467 82 VAL B N 1
ATOM 1424 C CA . VAL B 1 82 ? 8.55704 -6.00046 15.88306 1.000 16.53047 82 VAL B CA 1
ATOM 1425 C C . VAL B 1 82 ? 7.56696 -7.15283 15.88150 1.000 16.15078 82 VAL B C 1
ATOM 1426 O O . VAL B 1 82 ? 6.57855 -7.10809 15.15034 1.000 14.73057 82 VAL B O 1
ATOM 1430 N N . LYS B 1 83 ? 7.79262 -8.15689 16.72048 1.000 18.47036 83 LYS B N 1
ATOM 1431 C CA . LYS B 1 83 ? 6.88335 -9.28774 16.76309 1.000 19.30515 83 LYS B CA 1
ATOM 1432 C C . LYS B 1 83 ? 6.42042 -9.52438 18.19241 1.000 23.30708 83 LYS B C 1
ATOM 1433 O O . LYS B 1 83 ? 7.11135 -9.18584 19.15679 1.000 23.37426 83 LYS B O 1
ATOM 1439 N N . ASN B 1 84 ? 5.22336 -10.07841 18.32011 1.000 21.47299 84 ASN B N 1
ATOM 1440 C CA . ASN B 1 84 ? 4.81286 -10.64948 19.57691 1.000 22.65403 84 ASN B CA 1
ATOM 1441 C C . ASN B 1 84 ? 4.65425 -12.15116 19.35344 1.000 24.45016 84 ASN B C 1
ATOM 1442 O O . ASN B 1 84 ? 5.19895 -12.70560 18.39113 1.000 27.57469 84 ASN B O 1
ATOM 1447 N N . ASN B 1 85 ? 3.91775 -12.81514 20.23009 1.000 30.15762 85 ASN B N 1
ATOM 1448 C CA . ASN B 1 85 ? 3.84897 -14.26085 20.06620 1.000 30.90102 85 ASN B CA 1
ATOM 1449 C C . ASN B 1 85 ? 2.98086 -14.69489 18.88770 1.000 30.68651 85 ASN B C 1
ATOM 1450 O O . ASN B 1 85 ? 3.03343 -15.86817 18.50569 1.000 32.08570 85 ASN B O 1
ATOM 1455 N N . ASP B 1 86 ? 2.22384 -13.79155 18.27254 1.000 28.73545 86 ASP B N 1
ATOM 1456 C CA . ASP B 1 86 ? 1.34320 -14.19393 17.17931 1.000 26.25494 86 ASP B CA 1
ATOM 1457 C C . ASP B 1 86 ? 1.59273 -13.44211 15.88623 1.000 24.82756 86 ASP B C 1
ATOM 1458 O O . ASP B 1 86 ? 1.50460 -14.03649 14.80814 1.000 27.27636 86 ASP B O 1
ATOM 1463 N N . LEU B 1 87 ? 1.87827 -12.14957 15.96420 1.000 21.24123 87 LEU B N 1
ATOM 1464 C CA . LEU B 1 87 ? 1.96554 -11.30408 14.78919 1.000 21.12739 87 LEU B CA 1
ATOM 1465 C C . LEU B 1 87 ? 3.30711 -10.60033 14.73766 1.000 19.05052 87 LEU B C 1
ATOM 1466 O O . LEU B 1 87 ? 4.05315 -10.52848 15.71947 1.000 19.71683 87 LEU B O 1
ATOM 1471 N N . MET B 1 88 ? 3.61334 -10.07632 13.56604 1.000 16.84445 88 MET B N 1
ATOM 1472 C CA . MET B 1 88 ? 4.75061 -9.18736 13.44220 1.000 14.41344 88 MET B CA 1
ATOM 1473 C C . MET B 1 88 ? 4.36099 -8.03810 12.53630 1.000 15.15475 88 MET B C 1
ATOM 1474 O O . MET B 1 88 ? 3.55448 -8.20806 11.61331 1.000 14.11816 88 MET B O 1
ATOM 1479 N N . VAL B 1 89 ? 4.91382 -6.86967 12.82522 1.000 14.87209 89 VAL B N 1
ATOM 1480 C CA . VAL B 1 89 ? 4.66682 -5.68293 12.02318 1.000 12.08754 89 VAL B CA 1
ATOM 1481 C C . VAL B 1 89 ? 5.99413 -5.22632 11.44458 1.000 14.38298 89 VAL B C 1
ATOM 1482 O O . VAL B 1 89 ? 7.03879 -5.29266 12.11170 1.000 13.62558 89 VAL B O 1
ATOM 1486 N N . LEU B 1 90 ? 5.95922 -4.80952 10.17937 1.000 11.84316 90 LEU B N 1
ATOM 1487 C CA . LEU B 1 90 ? 7.14944 -4.37200 9.45759 1.000 12.62884 90 LEU B CA 1
ATOM 1488 C C . LEU B 1 90 ? 6.93586 -2.93765 9.00889 1.000 14.25076 90 LEU B C 1
ATOM 1489 O O . LEU B 1 90 ? 5.88418 -2.63338 8.44415 1.000 11.86666 90 LEU B O 1
ATOM 1494 N N . GLY B 1 91 ? 7.92834 -2.08359 9.21928 1.000 11.59376 91 GLY B N 1
ATOM 1495 C CA . GLY B 1 91 ? 7.85823 -0.70514 8.75987 1.000 12.90301 91 GLY B CA 1
ATOM 1496 C C . GLY B 1 91 ? 9.09371 -0.36808 7.95485 1.000 15.95632 91 GLY B C 1
ATOM 1497 O O . GLY B 1 91 ? 10.18320 -0.86168 8.22920 1.000 15.01773 91 GLY B O 1
ATOM 1498 N N . PHE B 1 92 ? 8.91029 0.50023 6.95356 1.000 14.95769 92 PHE B N 1
ATOM 1499 C CA . PHE B 1 92 ? 9.94149 0.86816 5.97601 1.000 16.08754 92 PHE B CA 1
ATOM 1500 C C . PHE B 1 92 ? 10.24333 2.35407 6.05275 1.000 18.97642 92 PHE B C 1
ATOM 1501 O O . PHE B 1 92 ? 9.33524 3.17702 6.17403 1.000 17.52304 92 PHE B O 1
ATOM 1509 N N . LEU B 1 93 ? 11.52452 2.69979 5.99735 1.000 16.42542 93 LEU B N 1
ATOM 1510 C CA . LEU B 1 93 ? 11.94964 4.08609 5.99293 1.000 17.94142 93 LEU B CA 1
ATOM 1511 C C . LEU B 1 93 ? 12.93411 4.28230 4.85514 1.000 21.96011 93 LEU B C 1
ATOM 1512 O O . LEU B 1 93 ? 13.70717 3.37735 4.52197 1.000 18.44740 93 LEU B O 1
ATOM 1517 N N . GLY B 1 94 ? 12.91333 5.48716 4.27549 1.000 21.69118 94 GLY B N 1
ATOM 1518 C CA . GLY B 1 94 ? 13.84310 5.83335 3.22762 1.000 22.32414 94 GLY B CA 1
ATOM 1519 C C . GLY B 1 94 ? 15.23317 6.11649 3.75386 1.000 26.81626 94 GLY B C 1
ATOM 1520 O O . GLY B 1 94 ? 15.51136 6.06864 4.95561 1.000 24.23589 94 GLY B O 1
ATOM 1521 N N . PRO B 1 95 ? 16.12959 6.46875 2.82835 1.000 30.00451 95 PRO B N 1
ATOM 1522 C CA . PRO B 1 95 ? 17.54667 6.59829 3.19788 1.000 31.55228 95 PRO B CA 1
ATOM 1523 C C . PRO B 1 95 ? 17.82821 7.74234 4.15832 1.000 33.34107 95 PRO B C 1
ATOM 1524 O O . PRO B 1 95 ? 18.78732 7.65328 4.93003 1.000 35.50726 95 PRO B O 1
ATOM 1528 N N . ASP B 1 96 ? 17.02778 8.80306 4.15333 1.000 29.29988 96 ASP B N 1
ATOM 1529 C CA . ASP B 1 96 ? 17.18795 9.89730 5.10119 1.000 33.31968 96 ASP B CA 1
ATOM 1530 C C . ASP B 1 96 ? 16.44143 9.65923 6.40785 1.000 32.75849 96 ASP B C 1
ATOM 1531 O O . ASP B 1 96 ? 16.38075 10.56257 7.24780 1.000 34.24004 96 ASP B O 1
ATOM 1536 N N . GLY B 1 97 ? 15.86189 8.48113 6.59406 1.000 30.32021 97 GLY B N 1
ATOM 1537 C CA . GLY B 1 97 ? 14.96249 8.25685 7.70317 1.000 28.03380 97 GLY B CA 1
ATOM 1538 C C . GLY B 1 97 ? 15.60972 7.86286 9.00977 1.000 26.50050 97 GLY B C 1
ATOM 1539 O O . GLY B 1 97 ? 14.88585 7.53506 9.95447 1.000 24.78508 97 GLY B O 1
ATOM 1540 N N . ARG B 1 98 ? 16.94405 7.88605 9.11066 1.000 25.56116 98 ARG B N 1
ATOM 1541 C CA . ARG B 1 98 ? 17.57818 7.45591 10.35288 1.000 25.85354 98 ARG B CA 1
ATOM 1542 C C . ARG B 1 98 ? 16.99280 8.17664 11.56249 1.000 26.68224 98 ARG B C 1
ATOM 1543 O O . ARG B 1 98 ? 16.79951 7.56955 12.61917 1.000 26.23497 98 ARG B O 1
ATOM 1551 N N . SER B 1 99 ? 16.65047 9.46112 11.41266 1.000 28.05574 99 SER B N 1
ATOM 1552 C CA . SER B 1 99 ? 16.16284 10.23359 12.55029 1.000 29.15041 99 SER B CA 1
ATOM 1553 C C . SER B 1 99 ? 14.79313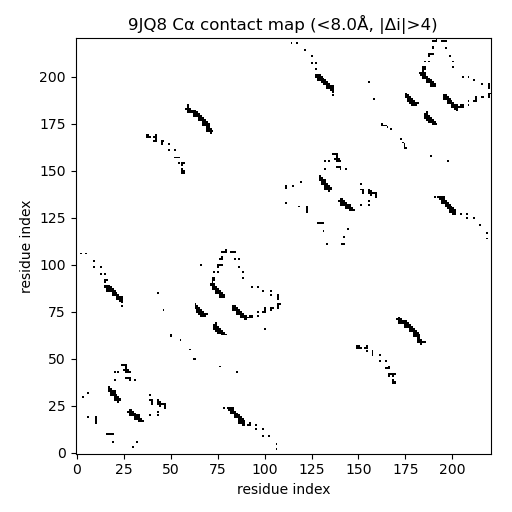 9.77587 13.03940 1.000 27.73545 99 SER B C 1
ATOM 1554 O O . SER B 1 99 ? 14.41410 10.12338 14.16211 1.000 28.53943 99 SER B O 1
ATOM 1557 N N . SER B 1 100 ? 14.04884 9.00270 12.24291 1.000 25.88661 100 SER B N 1
ATOM 1558 C CA . SER B 1 100 ? 12.74567 8.49577 12.65574 1.000 24.76410 100 SER B CA 1
ATOM 1559 C C . SER B 1 100 ? 12.77923 7.02329 13.06565 1.000 24.04877 100 SER B C 1
ATOM 1560 O O . SER B 1 100 ? 11.74158 6.47740 13.43986 1.000 23.29580 100 SER B O 1
ATOM 1563 N N . VAL B 1 101 ? 13.94029 6.37144 13.01311 1.000 23.22163 101 VAL B N 1
ATOM 1564 C CA . VAL B 1 101 ? 13.99644 4.93826 13.30073 1.000 22.65260 101 VAL B CA 1
ATOM 1565 C C . VAL B 1 101 ? 13.53828 4.66136 14.72593 1.000 23.67183 101 VAL B C 1
ATOM 1566 O O . VAL B 1 101 ? 12.71003 3.77425 14.96942 1.000 21.87723 101 VAL B O 1
ATOM 1570 N N . GLY B 1 102 ? 14.07246 5.42048 15.69014 1.000 25.40442 102 GLY B N 1
ATOM 1571 C CA . GLY B 1 102 ? 13.70469 5.20137 17.07664 1.000 27.74069 102 GLY B CA 1
ATOM 1572 C C . GLY B 1 102 ? 12.23320 5.46891 17.33494 1.000 25.90971 102 GLY B C 1
ATOM 1573 O O . GLY B 1 102 ? 11.57603 4.72363 18.06269 1.000 25.36067 102 GLY B O 1
ATOM 1574 N N . LEU B 1 103 ? 11.70050 6.53315 16.72891 1.000 25.38463 103 LEU B N 1
ATOM 1575 C CA . LEU B 1 103 ? 10.27594 6.84115 16.82866 1.000 27.55303 103 LEU B CA 1
ATOM 1576 C C . LEU B 1 103 ? 9.42483 5.70259 16.28105 1.000 26.21868 103 LEU B C 1
ATOM 1577 O O . LEU B 1 103 ? 8.47305 5.24528 16.92840 1.000 24.14848 103 LEU B O 1
ATOM 1582 N N . LEU B 1 104 ? 9.74395 5.23900 15.07577 1.000 22.39743 104 LEU B N 1
ATOM 1583 C CA . LEU B 1 104 ? 8.94365 4.17955 14.47140 1.000 21.90472 104 LEU B CA 1
ATOM 1584 C C . LEU B 1 104 ? 9.01040 2.89920 15.29283 1.000 20.98757 104 LEU B C 1
ATOM 1585 O O . LEU B 1 104 ? 7.98319 2.26800 15.56086 1.000 20.98322 104 LEU B O 1
ATOM 1590 N N . LEU B 1 105 ? 10.20960 2.52168 15.73917 1.000 21.28355 105 LEU B N 1
ATOM 1591 C CA . LEU B 1 105 ? 10.34181 1.30448 16.52911 1.000 21.55673 105 LEU B CA 1
ATOM 1592 C C . LEU B 1 105 ? 9.53193 1.40311 17.80972 1.000 23.11677 105 LEU B C 1
ATOM 1593 O O . LEU B 1 105 ? 8.86753 0.44246 18.21681 1.000 25.72615 105 LEU B O 1
ATOM 1598 N N . AR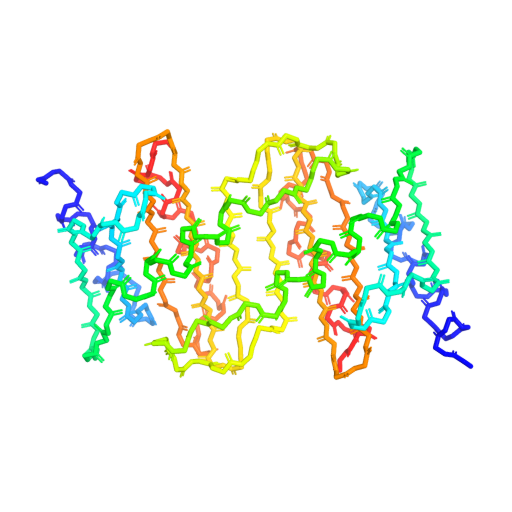G B 1 106 ? 9.55497 2.57342 18.44351 1.000 24.39891 106 ARG B N 1
ATOM 1599 C CA . ARG B 1 106 ? 8.81537 2.77834 19.67944 1.000 26.80236 106 ARG B CA 1
ATOM 1600 C C . ARG B 1 106 ? 7.30493 2.69744 19.44849 1.000 26.71092 106 ARG B C 1
ATOM 1601 O O . ARG B 1 106 ? 6.58817 2.05031 20.22464 1.000 27.47040 106 ARG B O 1
ATOM 1609 N N . GLN B 1 107 ? 6.80704 3.30255 18.36143 1.000 24.92711 107 GLN B N 1
ATOM 1610 C CA . GLN B 1 107 ? 5.37305 3.24533 18.06684 1.000 26.41099 107 GLN B CA 1
ATOM 1611 C C . GLN B 1 107 ? 4.91822 1.81848 17.78542 1.000 25.41500 107 GLN B C 1
ATOM 1612 O O . GLN B 1 107 ? 3.81765 1.41353 18.19129 1.000 26.55934 107 GLN B O 1
ATOM 1618 N N . LEU B 1 108 ? 5.73925 1.04723 17.06961 1.000 22.75830 108 LEU B N 1
ATOM 1619 C CA . LEU B 1 108 ? 5.35774 -0.32066 16.72947 1.000 22.14424 108 LEU B CA 1
ATOM 1620 C C . LEU B 1 108 ? 5.40478 -1.22405 17.94798 1.000 23.65518 108 LEU B C 1
ATOM 1621 O O . LEU B 1 108 ? 4.57545 -2.12687 18.08677 1.000 24.23027 108 LEU B O 1
ATOM 1626 N N . LYS B 1 109 ? 6.40062 -1.03782 18.81644 1.000 24.53184 109 LYS B N 1
ATOM 1627 C CA . LYS B 1 109 ? 6.43083 -1.82451 20.04243 1.000 26.38547 109 LYS B CA 1
ATOM 1628 C C . LYS B 1 109 ? 5.18517 -1.56473 20.87234 1.000 28.29236 109 LYS B C 1
ATOM 1629 O O . LYS B 1 109 ? 4.61134 -2.49175 21.45880 1.000 29.72017 109 LYS B O 1
ATOM 1635 N N . ASN B 1 110 ? 4.73464 -0.30857 20.90005 1.000 28.54643 110 ASN B N 1
ATOM 1636 C CA . ASN B 1 110 ? 3.57876 0.06768 21.70752 1.000 32.89151 110 ASN B CA 1
ATOM 1637 C C . ASN B 1 110 ? 2.33215 -0.68654 21.26646 1.000 33.54170 110 ASN B C 1
ATOM 1638 O O . ASN B 1 110 ? 1.56111 -1.17871 22.10014 1.000 33.50627 110 ASN B O 1
ATOM 1643 N N . ILE B 1 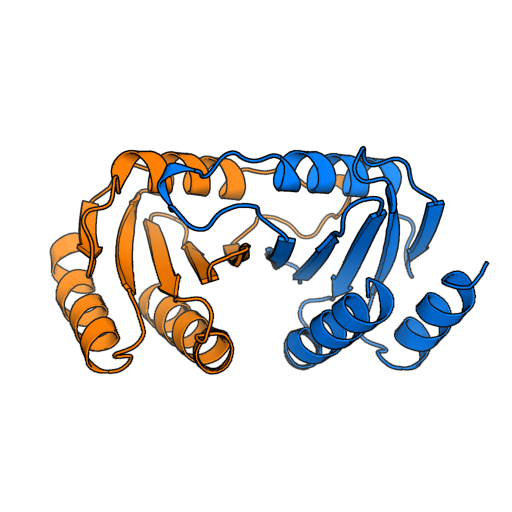111 ? 2.11844 -0.78968 19.95250 1.000 28.61880 111 ILE B N 1
ATOM 1644 C CA . ILE B 1 111 ? 0.90438 -1.42468 19.43762 1.000 33.07241 111 ILE B CA 1
ATOM 1645 C C . ILE B 1 111 ? 0.99889 -2.93760 19.40481 1.000 30.82481 111 ILE B C 1
ATOM 1646 O O . ILE B 1 111 ? -0.03006 -3.60997 19.25879 1.000 30.28184 111 ILE B O 1
ATOM 1651 N N . MET B 1 112 ? 2.19686 -3.49462 19.54239 1.000 28.24483 112 MET B N 1
ATOM 1652 C CA . MET B 1 112 ? 2.37584 -4.93454 19.57260 1.000 28.57053 112 MET B CA 1
ATOM 1653 C C . MET B 1 112 ? 2.58672 -5.48154 20.97820 1.000 36.42748 112 MET B C 1
ATOM 1654 O O . MET B 1 112 ? 2.59320 -6.70450 21.13807 1.000 37.92853 112 MET B O 1
ATOM 1659 N N . LYS B 1 113 ? 2.70672 -4.60714 21.98413 1.000 36.73161 113 LYS B N 1
ATOM 1660 C CA . LYS B 1 113 ? 3.09719 -4.93523 23.36416 1.000 42.33673 113 LYS B CA 1
ATOM 1661 C C . LYS B 1 113 ? 2.73500 -6.34319 23.82761 1.000 50.42499 113 LYS B C 1
ATOM 1662 O O . LYS B 1 113 ? 3.47658 -7.30004 23.58256 1.000 54.61746 113 LYS B O 1
#

Secondary structure (DSSP, 8-state):
--SHHHHHHHHHH-TTEEEEEEEETTS-EEEEEESS---HHHHHHHHHHHHT---GGG-S--EEEEEEEETTEEEEEEE-SSEEEEEEE-GGGGGGHHHHHHHHHHHT-/-HHHHHHHHHHHHHHHSTTEEEEEEEETTS-EEEEEESS---HHHHHHHHHHHHT---GGG----EEEEEEEETTEEEEEEE-SSEEEEEEE-TTTHHHHHHHHHHHHHHH-

Organism: NCBI:txid2594042

Nearest PDB structures (foldseek):
  9jq8-assembly1_A  TM=1.009E+00  e=2.843E-22  Promethearchaeum syntrophicum
  5x6u-assembly1_B  TM=7.994E-01  e=5.755E-06  Homo sapiens
  8j07-assembly1_q5  TM=8.155E-01  e=3.097E-06  Homo sapiens
  6ehp-assembly1_B  TM=7.151E-01  e=3.506E-06  Homo sapiens
  6wj3-assembly1_B  TM=7.047E-01  e=3.471E-05  Homo sapiens

Radius of gyration: 17.05 Å; Cα contacts (8 Å, |Δi|>4): 437; chains: 2; bounding box: 56×31×36 Å

B-factor: mean 31.97, std 11.57, range [10.11, 80.66]

Sequence (221 aa):
EELAPKLESIMSEISVCEGLVLAKNNGDVLIGQTLTEMDHNSIAKSVSKMFKTKIDALNKGNLLEMTLGMDEGFLIAVKNNDLMVLGFLGPDGRSSVGLLLRQLKNIMKSSKEELAPKLESIMSEISVCEGLVLAKNNGDVLIGQTLTEMDHNSIAKSVSKMFKTKIDALNKGNLLEMTLGMDEGFLIAVKNNDLMVLGFLGPDGRSSVGLLLRQLKNIMK

Foldseek 3Di:
DVCVVLQVVVCVVQVQWQWKWKAWLCQHTDDIDGVDDDPSSVVSNVVSVVQVDDDCVVVPDGDAWDWDQDPFFIWIWGADPTMMMIITGGPVCPVCSVVVNVSRVVVND/DCCVVCVVLQVVVCVVPVQWFKKWKAWLCQHTDDMDGNDDDDSSVVSNVVSVVQVDCPPVVVPDGDAWDWDQDPFWIWIWGADPTMIMIITGGPVCPVCSVVVNVSRVVSRD

Solvent-accessible surface area: 10569 Å² total; per-residue (Å²): 182,123,24,33,72,97,4,98,65,7,22,98,96,5,104,26,2,56,0,0,0,5,0,108,25,80,0,67,41,75,61,30,74,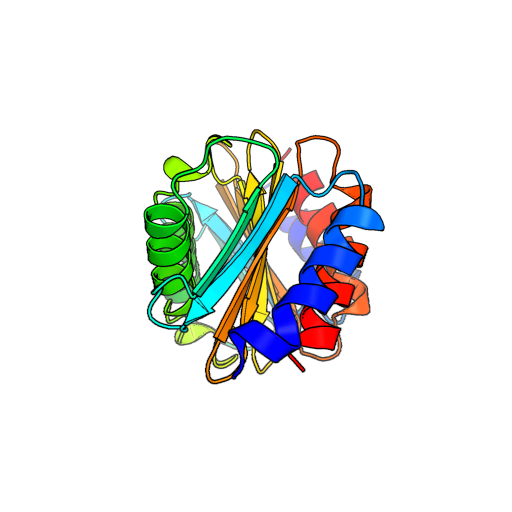29,116,94,179,41,79,41,87,47,0,0,98,25,0,5,118,0,14,124,36,180,10,116,24,2,105,12,44,104,12,64,16,0,20,0,3,14,75,99,3,12,0,0,0,8,47,49,146,104,38,0,0,0,0,0,0,0,91,116,0,105,114,19,22,40,56,0,28,143,41,0,61,104,21,8,218,84,42,92,134,118,17,28,71,94,9,100,64,4,15,93,93,7,89,66,0,45,0,2,0,0,0,90,26,87,0,64,40,46,48,41,74,32,113,84,172,29,78,44,90,43,1,0,67,18,0,4,145,3,10,104,16,128,7,103,27,4,125,13,49,91,4,64,12,0,19,0,5,11,71,94,1,10,0,0,0,8,47,44,146,106,22,0,0,0,0,1,0,5,80,117,2,107,111,18,20,38,70,0,25,137,45,0,68,105,35,8,220